Protein AF-A0A2N3NJI3-F1 (afdb_monomer_lite)

InterPro domains:
  IPR007219 Xylanolytic transcriptional activator, regulatory domain [PF04082] (130-225)
  IPR052073 Amide and Lactam Catabolism Regulators [PTHR47171] (21-222)

pLDDT: mean 72.24, std 27.57, range [24.55, 98.38]

Foldseek 3Di:
DDDDDDDDDDDDDDDDDDDDDDDDDDDDDDDDDDDDDDDDDDDDDDDDDDDDPPDDDDDDDPDDDDDDDDDDDDDDDDPPPPPPPPPPPPPDPPVCCDPVLVVVLVVLVVVLVVVCLLPDFDPVLLVQLLVLLVVPPCVVPVLDDSVVQVVCVVVVNDDSLLSLLSSLVSLCRDDQVVCVVSVCHGSVSSNCSSLVSSVSCVVSVVDPPPSSNVNSVVSSVCPPPPDDD

Structure (mmCIF, N/CA/C/O backbone):
data_AF-A0A2N3NJI3-F1
#
_entry.id   AF-A0A2N3NJI3-F1
#
loop_
_atom_site.group_PDB
_atom_site.id
_atom_site.type_symbol
_atom_site.label_atom_id
_atom_site.label_alt_id
_atom_site.label_comp_id
_atom_site.label_asym_id
_atom_site.label_entity_id
_atom_site.label_seq_id
_atom_site.pdbx_PDB_ins_code
_atom_site.Cartn_x
_atom_site.Cartn_y
_atom_site.Cartn_z
_atom_site.occupancy
_atom_site.B_iso_or_equiv
_atom_site.auth_seq_id
_atom_site.auth_comp_id
_atom_site.auth_asym_id
_atom_site.auth_atom_id
_atom_site.pdbx_PDB_model_num
ATOM 1 N N . MET A 1 1 ? -26.308 -16.163 -16.310 1.00 42.44 1 MET A N 1
ATOM 2 C CA . MET A 1 1 ? -25.737 -17.131 -15.348 1.00 42.44 1 MET A CA 1
ATOM 3 C C . MET A 1 1 ? -25.119 -18.285 -16.119 1.00 42.44 1 MET A C 1
ATOM 5 O O . MET A 1 1 ? -25.866 -19.016 -16.749 1.00 42.44 1 MET A O 1
ATOM 9 N N . ALA A 1 2 ? -23.795 -18.437 -16.086 1.00 34.59 2 ALA A N 1
ATOM 10 C CA . ALA A 1 2 ? -23.091 -19.655 -16.495 1.00 34.59 2 ALA A CA 1
ATOM 11 C C . ALA A 1 2 ? -21.683 -19.609 -15.882 1.00 34.59 2 ALA A C 1
ATOM 13 O O . ALA A 1 2 ? -20.896 -18.735 -16.230 1.00 34.59 2 ALA A O 1
ATOM 14 N N . ALA A 1 3 ? -21.390 -20.494 -14.928 1.00 35.00 3 ALA A N 1
ATOM 15 C CA . ALA A 1 3 ? -20.091 -20.559 -14.262 1.00 35.00 3 ALA A CA 1
ATOM 16 C C . ALA A 1 3 ? -19.373 -21.848 -14.675 1.00 35.00 3 ALA A C 1
ATOM 18 O O . ALA A 1 3 ? -19.753 -22.935 -14.234 1.00 35.00 3 ALA A O 1
ATOM 19 N N . SER A 1 4 ? -18.337 -21.733 -15.510 1.00 34.94 4 SER A N 1
ATOM 20 C CA . SER A 1 4 ? -17.478 -22.869 -15.857 1.00 34.94 4 SER A CA 1
ATOM 21 C C . SER A 1 4 ? -16.556 -23.209 -14.692 1.00 34.94 4 SER A C 1
ATOM 23 O O . SER A 1 4 ? -15.654 -22.447 -14.352 1.00 34.94 4 SER A O 1
ATOM 25 N N . LYS A 1 5 ? -16.774 -24.380 -14.091 1.00 39.19 5 LYS A N 1
ATOM 26 C CA . LYS A 1 5 ? -15.866 -24.982 -13.111 1.00 39.19 5 LYS A CA 1
ATOM 27 C C . LYS A 1 5 ? -14.847 -25.842 -13.856 1.00 39.19 5 LYS A C 1
ATOM 29 O O . LYS A 1 5 ? -15.233 -26.845 -14.449 1.00 39.19 5 LYS A O 1
ATOM 34 N N . ILE A 1 6 ? -13.567 -25.486 -13.795 1.00 38.34 6 ILE A N 1
ATOM 35 C CA . ILE A 1 6 ? -12.476 -26.356 -14.253 1.00 38.34 6 ILE A CA 1
ATOM 36 C C . ILE A 1 6 ? -11.885 -27.044 -13.023 1.00 38.34 6 ILE A C 1
ATOM 38 O O . ILE A 1 6 ? -11.353 -26.390 -12.130 1.00 38.34 6 ILE A O 1
ATOM 42 N N . LEU A 1 7 ? -12.025 -28.369 -12.969 1.00 35.78 7 LEU A N 1
ATOM 43 C CA . LEU A 1 7 ? -11.460 -29.219 -11.925 1.00 35.78 7 LEU A CA 1
ATOM 44 C C . LEU A 1 7 ? -10.153 -29.826 -12.455 1.00 35.78 7 LEU A C 1
ATOM 46 O O . LEU A 1 7 ? -10.175 -30.515 -13.473 1.00 35.78 7 LEU A O 1
ATOM 50 N N . VAL A 1 8 ? -9.028 -29.602 -11.773 1.00 37.72 8 VAL A N 1
ATOM 51 C CA . VAL A 1 8 ? -7.748 -30.253 -12.101 1.00 37.72 8 VAL A CA 1
ATOM 52 C C . VAL A 1 8 ? -7.469 -31.330 -11.057 1.00 37.72 8 VAL A C 1
ATOM 54 O O . VAL A 1 8 ? -7.235 -31.025 -9.890 1.00 37.72 8 VAL A O 1
ATOM 57 N N . ASN A 1 9 ? -7.502 -32.596 -11.477 1.00 30.75 9 ASN A N 1
ATOM 58 C CA . ASN A 1 9 ? -7.167 -33.733 -10.620 1.00 30.75 9 ASN A CA 1
ATOM 59 C C . ASN A 1 9 ? -5.649 -33.947 -10.575 1.00 30.75 9 ASN A C 1
ATOM 61 O O . ASN A 1 9 ? -5.039 -34.289 -11.587 1.00 30.75 9 ASN A O 1
ATOM 65 N N . PHE A 1 10 ? -5.058 -33.852 -9.383 1.00 31.80 10 PHE A N 1
ATOM 66 C CA . PHE A 1 10 ? -3.729 -34.402 -9.119 1.00 31.80 10 PHE A CA 1
ATOM 67 C C . PHE A 1 10 ? -3.824 -35.918 -8.916 1.00 31.80 10 PHE A C 1
ATOM 69 O O . PHE A 1 10 ? -4.565 -36.387 -8.052 1.00 31.80 10 PHE A O 1
ATOM 76 N N . ARG A 1 11 ? -3.046 -36.689 -9.683 1.00 34.41 11 ARG A N 1
ATOM 77 C CA . ARG A 1 11 ? -2.910 -38.141 -9.507 1.00 34.41 11 ARG A CA 1
ATOM 78 C C . ARG A 1 11 ? -1.489 -38.467 -9.064 1.00 34.41 11 ARG A C 1
ATOM 80 O O . ARG A 1 11 ? -0.578 -38.508 -9.883 1.00 34.41 11 ARG A O 1
ATOM 87 N N . LEU A 1 12 ? -1.313 -38.698 -7.767 1.00 33.88 12 LEU A N 1
ATOM 88 C CA . LEU A 1 12 ? -0.110 -39.336 -7.239 1.00 33.88 12 LEU A CA 1
ATOM 89 C C . LEU A 1 12 ? -0.187 -40.837 -7.531 1.00 33.88 12 LEU A C 1
ATOM 91 O O . LEU A 1 12 ? -1.242 -41.440 -7.350 1.00 33.88 12 LEU A O 1
ATOM 95 N N . ASN A 1 13 ? 0.924 -41.434 -7.951 1.00 30.47 13 ASN A N 1
ATOM 96 C CA . ASN A 1 13 ? 1.091 -42.882 -7.954 1.00 30.47 13 ASN A CA 1
ATOM 97 C C . ASN A 1 13 ? 2.563 -43.200 -7.673 1.00 30.47 13 ASN A C 1
ATOM 99 O O . ASN A 1 13 ? 3.451 -42.628 -8.303 1.00 30.47 13 ASN A O 1
ATOM 103 N N . GLY A 1 14 ? 2.814 -44.096 -6.725 1.00 29.44 14 GLY A N 1
ATOM 104 C CA . GLY A 1 14 ? 4.152 -44.540 -6.354 1.00 29.44 14 GLY A CA 1
ATOM 105 C C . GLY A 1 14 ? 4.126 -45.968 -5.816 1.00 29.44 14 GLY A C 1
ATOM 106 O O . GLY A 1 14 ? 3.057 -46.484 -5.497 1.00 29.44 14 GLY A O 1
ATOM 107 N N . SER A 1 15 ? 5.325 -46.543 -5.683 1.00 31.20 15 SER A N 1
ATOM 108 C CA . SER A 1 15 ? 5.632 -47.873 -5.126 1.00 31.20 15 SER A CA 1
ATOM 109 C C . SER A 1 15 ? 5.361 -49.086 -6.031 1.00 31.20 15 SER A C 1
ATOM 111 O O . SER A 1 15 ? 4.269 -49.265 -6.557 1.00 31.20 15 SER A O 1
ATOM 113 N N . GLY A 1 16 ? 6.365 -49.968 -6.138 1.00 30.05 16 GLY A N 1
ATOM 114 C CA . GLY A 1 16 ? 6.248 -51.287 -6.777 1.00 30.05 16 GLY A CA 1
ATOM 115 C C . GLY A 1 16 ? 7.570 -51.800 -7.356 1.00 30.05 16 GLY A C 1
ATOM 116 O O . GLY A 1 16 ? 7.824 -51.627 -8.541 1.00 30.05 16 GLY A O 1
ATOM 117 N N . ASN A 1 17 ? 8.408 -52.427 -6.528 1.00 28.95 17 ASN A N 1
ATOM 118 C CA . ASN A 1 17 ? 9.705 -52.991 -6.916 1.00 28.95 17 ASN A CA 1
ATOM 119 C C . ASN A 1 17 ? 9.689 -54.510 -6.655 1.00 28.95 17 ASN A C 1
ATOM 121 O O . ASN A 1 17 ? 9.476 -54.870 -5.501 1.00 28.95 17 ASN A O 1
ATOM 125 N N . SER A 1 18 ? 9.931 -55.370 -7.658 1.00 29.61 18 SER A N 1
ATOM 126 C CA . SER A 1 18 ? 10.524 -56.719 -7.470 1.00 29.61 18 SER A CA 1
ATOM 127 C C . SER A 1 18 ? 10.743 -57.497 -8.784 1.00 29.61 18 SER A C 1
ATOM 129 O O . SER A 1 18 ? 9.796 -57.828 -9.488 1.00 29.61 18 SER A O 1
ATOM 131 N N . GLU A 1 19 ? 12.018 -57.797 -9.047 1.00 27.77 19 GLU A N 1
ATOM 132 C CA . GLU A 1 19 ? 12.596 -59.056 -9.564 1.00 27.77 19 GLU A CA 1
ATOM 133 C C . GLU A 1 19 ? 11.877 -59.895 -10.649 1.00 27.77 19 GLU A C 1
ATOM 135 O O . GLU A 1 19 ? 10.858 -60.538 -10.408 1.00 27.77 19 GLU A O 1
ATOM 140 N N . SER A 1 20 ? 12.554 -60.112 -11.786 1.00 29.53 20 SER A N 1
ATOM 141 C CA . SER A 1 20 ? 13.218 -61.409 -12.073 1.00 29.53 20 SER A CA 1
ATOM 142 C C . SER A 1 20 ? 13.913 -61.441 -13.450 1.00 29.53 20 SER A C 1
ATOM 144 O O . SER A 1 20 ? 13.420 -60.901 -14.434 1.00 29.53 20 SER A O 1
ATOM 146 N N . ASN A 1 21 ? 15.077 -62.094 -13.518 1.00 31.84 21 ASN A N 1
ATOM 147 C CA . ASN A 1 21 ? 15.800 -62.455 -14.746 1.00 31.84 21 ASN A CA 1
ATOM 148 C C . ASN A 1 21 ? 16.643 -63.710 -14.457 1.00 31.84 21 ASN A C 1
ATOM 150 O O . ASN A 1 21 ? 17.202 -63.803 -13.359 1.00 31.84 21 ASN A O 1
ATOM 154 N N . PRO A 1 22 ? 16.785 -64.655 -15.403 1.00 38.34 22 PRO A N 1
ATOM 155 C CA . PRO A 1 22 ? 18.081 -65.328 -15.514 1.00 38.34 22 PRO A CA 1
ATOM 156 C C . PRO A 1 22 ? 18.544 -65.698 -16.943 1.00 38.34 22 PRO A C 1
ATOM 158 O O . PRO A 1 22 ? 17.854 -66.430 -17.645 1.00 38.34 22 PRO A O 1
ATOM 161 N N . ARG A 1 23 ? 19.835 -65.399 -17.206 1.00 28.64 23 ARG A N 1
ATOM 162 C CA . ARG A 1 23 ? 20.785 -66.093 -18.125 1.00 28.64 23 ARG A CA 1
ATOM 163 C C . ARG A 1 23 ? 20.503 -65.955 -19.642 1.00 28.64 23 ARG A C 1
ATOM 165 O O . ARG A 1 23 ? 19.364 -66.013 -20.067 1.00 28.64 23 ARG A O 1
ATOM 172 N N . GLN A 1 24 ? 21.482 -65.808 -20.545 1.00 30.69 24 GLN A N 1
ATOM 173 C CA . GLN A 1 24 ? 22.968 -65.749 -20.508 1.00 30.69 24 GLN A CA 1
ATOM 174 C C . GLN A 1 24 ? 23.434 -64.978 -21.801 1.00 30.69 24 GLN A C 1
ATOM 176 O O . GLN A 1 24 ? 22.562 -64.474 -22.500 1.00 30.69 24 GLN A O 1
ATOM 181 N N . GLN A 1 25 ? 24.697 -64.764 -22.220 1.00 28.62 25 GLN A N 1
ATOM 182 C CA . GLN A 1 25 ? 26.023 -65.316 -21.882 1.00 28.62 25 GLN A CA 1
ATOM 183 C C . GLN A 1 25 ? 27.179 -64.347 -22.295 1.00 28.62 25 GLN A C 1
ATOM 185 O O . GLN A 1 25 ? 26.948 -63.434 -23.074 1.00 28.62 25 GLN A O 1
ATOM 190 N N . GLN A 1 26 ? 28.374 -64.584 -21.726 1.00 31.67 26 GLN A N 1
ATOM 191 C CA . GLN A 1 26 ? 29.792 -64.498 -22.205 1.00 31.67 26 GLN A CA 1
ATOM 192 C C . GLN A 1 26 ? 30.162 -63.751 -23.519 1.00 31.67 26 GLN A C 1
ATOM 194 O O . GLN A 1 26 ? 29.378 -63.737 -24.455 1.00 31.67 26 GLN A O 1
ATOM 199 N N . GLU A 1 27 ? 31.359 -63.158 -23.698 1.00 27.83 27 GLU A N 1
ATOM 200 C CA . GLU A 1 27 ? 32.714 -63.319 -23.083 1.00 27.83 27 GLU A CA 1
ATOM 201 C C . GLU A 1 27 ? 33.293 -61.943 -22.607 1.00 27.83 27 GLU A C 1
ATOM 203 O O . GLU A 1 27 ? 32.735 -60.908 -22.950 1.00 27.83 27 GLU A O 1
ATOM 208 N N . GLY A 1 28 ? 34.258 -61.799 -21.676 1.00 24.55 28 GLY A N 1
ATOM 209 C CA . GLY A 1 28 ? 35.711 -62.090 -21.784 1.00 24.55 28 GLY A CA 1
ATOM 210 C C . GLY A 1 28 ? 36.455 -60.984 -22.578 1.00 24.55 28 GLY A C 1
ATOM 211 O O . GLY A 1 28 ? 36.042 -60.687 -23.685 1.00 24.55 28 GLY A O 1
ATOM 212 N N . THR A 1 29 ? 37.544 -60.316 -22.150 1.00 27.06 29 THR A N 1
ATOM 213 C CA . THR A 1 29 ? 38.511 -60.541 -21.047 1.00 27.06 29 THR A CA 1
ATOM 214 C C . THR A 1 29 ? 39.281 -59.225 -20.728 1.00 27.06 29 THR A C 1
ATOM 216 O O . THR A 1 29 ? 39.350 -58.336 -21.570 1.00 27.06 29 THR A O 1
ATOM 219 N N . SER A 1 30 ? 39.880 -59.097 -19.536 1.00 29.09 30 SER A N 1
ATOM 220 C CA . SER A 1 30 ? 40.850 -58.041 -19.112 1.00 29.09 30 SER A CA 1
ATOM 221 C C . SER A 1 30 ? 42.264 -58.686 -18.952 1.00 29.09 30 SER A C 1
ATOM 223 O O . SER A 1 30 ? 42.302 -59.904 -19.140 1.00 29.09 30 SER A O 1
ATOM 225 N N . PRO A 1 31 ? 43.403 -58.031 -18.575 1.00 38.81 31 PRO A N 1
ATOM 226 C CA . PRO A 1 31 ? 43.572 -56.693 -17.975 1.00 38.81 31 PRO A CA 1
ATOM 227 C C . PRO A 1 31 ? 44.804 -55.836 -18.409 1.00 38.81 31 PRO A C 1
ATOM 229 O O . PRO A 1 31 ? 45.672 -56.270 -19.152 1.00 38.81 31 PRO A O 1
ATOM 232 N N . ALA A 1 32 ? 44.830 -54.607 -17.869 1.00 27.86 32 ALA A N 1
ATOM 233 C CA . ALA A 1 32 ? 45.954 -53.743 -17.442 1.00 27.86 32 ALA A CA 1
ATOM 234 C C . ALA A 1 32 ? 47.395 -53.909 -17.988 1.00 27.86 32 ALA A C 1
ATOM 236 O O . ALA A 1 32 ? 48.000 -54.959 -17.818 1.00 27.86 32 ALA A O 1
ATOM 237 N N . GLU A 1 33 ? 48.027 -52.772 -18.337 1.00 26.62 33 GLU A N 1
ATOM 238 C CA . GLU A 1 33 ? 49.362 -52.423 -17.808 1.00 26.62 33 GLU A CA 1
ATOM 239 C C . GLU A 1 33 ? 49.686 -50.914 -17.889 1.00 26.62 33 GLU A C 1
ATOM 241 O O . GLU A 1 33 ? 49.169 -50.184 -18.736 1.00 26.62 33 GLU A O 1
ATOM 246 N N . SER A 1 34 ? 50.534 -50.444 -16.970 1.00 30.06 34 SER A N 1
ATOM 247 C CA . SER A 1 34 ? 51.017 -49.058 -16.863 1.00 30.06 34 SER A CA 1
ATOM 248 C C . SER A 1 34 ? 52.381 -48.904 -17.536 1.00 30.06 34 SER A C 1
ATOM 250 O O . SER A 1 34 ? 53.215 -49.778 -17.315 1.00 30.06 34 SER A O 1
ATOM 252 N N . GLN A 1 35 ? 52.673 -47.768 -18.194 1.00 30.05 35 GLN A N 1
ATOM 253 C CA . GLN A 1 35 ? 53.993 -47.096 -18.136 1.00 30.05 35 GLN A CA 1
ATOM 254 C C . GLN A 1 35 ? 54.078 -45.798 -18.961 1.00 30.05 35 GLN A C 1
ATOM 256 O O . GLN A 1 35 ? 53.668 -45.740 -20.117 1.00 30.05 35 GLN A O 1
ATOM 261 N N . SER A 1 36 ? 54.703 -44.776 -18.371 1.00 29.02 36 SER A N 1
ATOM 262 C CA . SER A 1 36 ? 55.310 -43.636 -19.077 1.00 29.02 36 SER A CA 1
ATOM 263 C C . SER A 1 36 ? 56.640 -44.068 -19.716 1.00 29.02 36 SER A C 1
ATOM 265 O O . SER A 1 36 ? 57.293 -44.966 -19.179 1.00 29.02 36 SER A O 1
ATOM 267 N N . PRO A 1 37 ? 57.132 -43.375 -20.761 1.00 38.12 37 PRO A N 1
ATOM 268 C CA . PRO A 1 37 ? 58.324 -42.566 -20.483 1.00 38.12 37 PRO A CA 1
ATOM 269 C C . PRO A 1 37 ? 58.433 -41.212 -21.215 1.00 38.12 37 PRO A C 1
ATOM 271 O O . PRO A 1 37 ? 57.939 -40.986 -22.313 1.00 38.12 37 PRO A O 1
ATOM 274 N N . THR A 1 38 ? 59.181 -40.340 -20.545 1.00 29.14 38 THR A N 1
ATOM 275 C CA . THR A 1 38 ? 59.790 -39.053 -20.913 1.00 29.14 38 THR A CA 1
ATOM 276 C C . THR A 1 38 ? 60.302 -38.880 -22.355 1.00 29.14 38 THR A C 1
ATOM 278 O O . THR A 1 38 ? 61.147 -39.659 -22.786 1.00 29.14 38 THR A O 1
ATOM 281 N N . ALA A 1 39 ? 59.977 -37.741 -22.993 1.00 27.59 39 ALA A N 1
ATOM 282 C CA . ALA A 1 39 ? 60.933 -36.888 -23.734 1.00 27.59 39 ALA A CA 1
ATOM 283 C C . ALA A 1 39 ? 60.331 -35.508 -24.101 1.00 27.59 39 ALA A C 1
ATOM 285 O O . ALA A 1 39 ? 59.202 -35.424 -24.576 1.00 27.59 39 ALA A O 1
ATOM 286 N N . LEU A 1 40 ? 61.105 -34.430 -23.922 1.00 31.61 40 LEU A N 1
ATOM 287 C CA . LEU A 1 40 ? 60.852 -33.111 -24.533 1.00 31.61 40 LEU A CA 1
ATOM 288 C C . LEU A 1 40 ? 61.317 -33.122 -26.002 1.00 31.61 40 LEU A C 1
ATOM 290 O O . LEU A 1 40 ? 62.262 -33.840 -26.333 1.00 31.61 40 LEU A O 1
ATOM 294 N N . PRO A 1 41 ? 60.754 -32.251 -26.856 1.00 34.56 41 PRO A N 1
ATOM 295 C CA . PRO A 1 41 ? 61.591 -31.134 -27.309 1.00 34.56 41 PRO A CA 1
ATOM 296 C C . PRO A 1 41 ? 60.926 -29.763 -27.143 1.00 34.56 41 PRO A C 1
ATOM 298 O O . PRO A 1 41 ? 59.748 -29.570 -27.430 1.00 34.56 41 PRO A O 1
ATOM 301 N N . GLN A 1 42 ? 61.732 -28.775 -26.759 1.00 37.25 42 GLN A N 1
ATOM 302 C CA . GLN A 1 42 ? 61.402 -27.367 -26.962 1.00 37.25 42 GLN A CA 1
ATOM 303 C C . GLN A 1 42 ? 61.544 -27.028 -28.451 1.00 37.25 42 GLN A C 1
ATOM 305 O O . GLN A 1 42 ? 62.606 -27.274 -29.021 1.00 37.25 42 GLN A O 1
ATOM 310 N N . GLN A 1 43 ? 60.567 -26.340 -29.043 1.00 31.28 43 GLN A N 1
ATOM 311 C CA . GLN A 1 43 ? 60.876 -25.355 -30.079 1.00 31.28 43 GLN A CA 1
ATOM 312 C C . GLN A 1 43 ? 59.845 -24.225 -30.107 1.00 31.28 43 GLN A C 1
ATOM 314 O O . GLN A 1 43 ? 58.646 -24.425 -29.947 1.00 31.28 43 GLN A O 1
ATOM 319 N N . SER A 1 44 ? 60.363 -23.010 -30.230 1.00 34.91 44 SER A N 1
ATOM 320 C CA . SER A 1 44 ? 59.650 -21.745 -30.099 1.00 34.91 44 SER A CA 1
ATOM 321 C C . SER A 1 44 ? 59.127 -21.223 -31.436 1.00 34.91 44 SER A C 1
ATOM 323 O O . SER A 1 44 ? 59.923 -21.104 -32.366 1.00 34.91 44 SER A O 1
ATOM 325 N N . SER A 1 45 ? 57.889 -20.720 -31.475 1.00 31.33 45 SER A N 1
ATOM 326 C CA . SER A 1 45 ? 57.509 -19.624 -32.386 1.00 31.33 45 SER A CA 1
ATOM 327 C C . SER A 1 45 ? 56.171 -18.965 -32.013 1.00 31.33 45 SER A C 1
ATOM 329 O O . SER A 1 45 ? 55.211 -19.656 -31.707 1.00 31.33 45 SER A O 1
ATOM 331 N N . SER A 1 46 ? 56.152 -17.625 -32.080 1.00 30.52 46 SER A N 1
ATOM 332 C CA . SER A 1 46 ? 55.018 -16.717 -32.388 1.00 30.52 46 SER A CA 1
ATOM 333 C C . SER A 1 46 ? 53.610 -16.925 -31.779 1.00 30.52 46 SER A C 1
ATOM 335 O O . SER A 1 46 ? 52.902 -17.869 -32.098 1.00 30.52 46 SER A O 1
ATOM 337 N N . ARG A 1 47 ? 53.164 -15.887 -31.047 1.00 35.56 47 ARG A N 1
ATOM 338 C CA . ARG A 1 47 ? 51.760 -15.499 -30.744 1.00 35.56 47 ARG A CA 1
ATOM 339 C C . ARG A 1 47 ? 50.910 -15.261 -32.024 1.00 35.56 47 ARG A C 1
ATOM 341 O O . ARG A 1 47 ? 51.541 -15.090 -33.070 1.00 35.56 47 ARG A O 1
ATOM 348 N N . PRO A 1 48 ? 49.581 -14.983 -31.946 1.00 41.72 48 PRO A N 1
ATOM 349 C CA . PRO A 1 48 ? 48.637 -15.080 -30.809 1.00 41.72 48 PRO A CA 1
ATOM 350 C C . PRO A 1 48 ? 47.367 -15.914 -31.110 1.00 41.72 48 PRO A C 1
ATOM 352 O O . PRO A 1 48 ? 46.814 -15.790 -32.196 1.00 41.72 48 PRO A O 1
ATOM 355 N N . ASP A 1 49 ? 46.820 -16.616 -30.112 1.00 34.38 49 ASP A N 1
ATOM 356 C CA . ASP A 1 49 ? 45.459 -17.179 -30.185 1.00 34.38 49 ASP A CA 1
ATOM 357 C C . ASP A 1 49 ? 44.532 -16.528 -29.148 1.00 34.38 49 ASP A C 1
ATOM 359 O O . ASP A 1 49 ? 44.908 -16.334 -27.986 1.00 34.38 49 ASP A O 1
ATOM 363 N N . ASP A 1 50 ? 43.318 -16.196 -29.589 1.00 46.78 50 ASP A N 1
ATOM 364 C CA . ASP A 1 50 ? 42.183 -15.835 -28.741 1.00 46.78 50 ASP A CA 1
ATOM 365 C C . ASP A 1 50 ? 41.590 -17.103 -28.107 1.00 46.78 50 ASP A C 1
ATOM 367 O O . ASP A 1 50 ? 41.116 -17.970 -28.836 1.00 46.78 50 ASP A O 1
ATOM 371 N N . GLU A 1 51 ? 41.469 -17.173 -26.776 1.00 38.31 51 GLU A N 1
ATOM 372 C CA . GLU A 1 51 ? 40.283 -17.820 -26.199 1.00 38.31 51 GLU A CA 1
ATOM 373 C C . GLU A 1 51 ? 39.915 -17.328 -24.793 1.00 38.31 51 GLU A C 1
ATOM 375 O O . GLU A 1 51 ? 40.736 -16.921 -23.968 1.00 38.31 51 GLU A O 1
ATOM 380 N N . ALA A 1 52 ? 38.610 -17.355 -24.550 1.00 53.88 52 ALA A N 1
ATOM 381 C CA . ALA A 1 52 ? 37.907 -16.794 -23.416 1.00 53.88 52 ALA A CA 1
ATOM 382 C C . ALA A 1 52 ? 38.391 -17.290 -22.037 1.00 53.88 52 ALA A C 1
ATOM 384 O O . ALA A 1 52 ? 38.072 -18.395 -21.605 1.00 53.88 52 ALA A O 1
ATOM 385 N N . SER A 1 53 ? 39.003 -16.394 -21.258 1.00 47.19 53 SER A N 1
ATOM 386 C CA . SER A 1 53 ? 39.005 -16.488 -19.791 1.00 47.19 53 SER A CA 1
ATOM 387 C C . SER A 1 53 ? 37.970 -15.522 -19.207 1.00 47.19 53 SER A C 1
ATOM 389 O O . SER A 1 53 ? 38.265 -14.393 -18.817 1.00 47.19 53 SER A O 1
ATOM 391 N N . VAL A 1 54 ? 36.712 -15.973 -19.155 1.00 56.81 54 VAL A N 1
ATOM 392 C CA . VAL A 1 54 ? 35.637 -15.251 -18.459 1.00 56.81 54 VAL A CA 1
ATOM 393 C C . VAL A 1 54 ? 35.844 -15.410 -16.951 1.00 56.81 54 VAL A C 1
ATOM 395 O O . VAL A 1 54 ? 35.473 -16.425 -16.366 1.00 56.81 54 VAL A O 1
ATOM 398 N N . PHE A 1 55 ? 36.445 -14.406 -16.313 1.00 40.44 55 PHE A N 1
ATOM 399 C CA . PHE A 1 55 ? 36.628 -14.383 -14.861 1.00 40.44 55 PHE A CA 1
ATOM 400 C C . PHE A 1 55 ? 35.296 -14.064 -14.156 1.00 40.44 55 PHE A C 1
ATOM 402 O O . PHE A 1 55 ? 34.887 -12.907 -14.043 1.00 40.44 55 PHE A O 1
ATOM 409 N N . LEU A 1 56 ? 34.594 -15.116 -13.727 1.00 54.03 56 LEU A N 1
ATOM 410 C CA . LEU A 1 56 ? 33.316 -15.067 -13.010 1.00 54.03 56 LEU A CA 1
ATOM 411 C C . LEU A 1 56 ? 33.532 -15.310 -11.509 1.00 54.03 56 LEU A C 1
ATOM 413 O O . LEU A 1 56 ? 33.757 -16.439 -11.084 1.00 54.03 56 LEU A O 1
ATOM 417 N N . GLY A 1 57 ? 33.402 -14.242 -10.716 1.00 53.22 57 GLY A N 1
ATOM 418 C CA . GLY A 1 57 ? 33.773 -14.217 -9.294 1.00 53.22 57 GLY A CA 1
ATOM 419 C C . GLY A 1 57 ? 35.256 -13.863 -9.134 1.00 53.22 57 GLY A C 1
ATOM 420 O O . GLY A 1 57 ? 36.074 -14.313 -9.916 1.00 53.22 57 GLY A O 1
ATOM 421 N N . GLU A 1 58 ? 35.668 -13.020 -8.188 1.00 43.78 58 GLU A N 1
ATOM 422 C CA . GLU A 1 58 ? 35.078 -12.823 -6.860 1.00 43.78 58 GLU A CA 1
ATOM 423 C C . GLU A 1 58 ? 34.780 -11.343 -6.550 1.00 43.78 58 GLU A C 1
ATOM 425 O O . GLU A 1 58 ? 35.677 -10.504 -6.455 1.00 43.78 58 GLU A O 1
ATOM 430 N N . SER A 1 59 ? 33.509 -11.015 -6.302 1.00 57.47 59 SER A N 1
ATOM 431 C CA . SER A 1 59 ? 33.138 -9.721 -5.720 1.00 57.47 59 SER A CA 1
ATOM 432 C C . SER A 1 59 ? 33.259 -9.775 -4.198 1.00 57.47 59 SER A C 1
ATOM 434 O O . SER A 1 59 ? 32.359 -10.297 -3.544 1.00 57.47 59 SER A O 1
ATOM 436 N N . THR A 1 60 ? 34.332 -9.204 -3.635 1.00 54.44 60 THR A N 1
ATOM 437 C CA . THR A 1 60 ? 34.319 -8.191 -2.544 1.00 54.44 60 THR A CA 1
ATOM 438 C C . THR A 1 60 ? 35.705 -8.080 -1.893 1.00 54.44 60 THR A C 1
ATOM 440 O O . THR A 1 60 ? 36.043 -8.836 -0.988 1.00 54.44 60 THR A O 1
ATOM 443 N N . ALA A 1 61 ? 36.484 -7.066 -2.281 1.00 53.12 61 ALA A N 1
ATOM 444 C CA . ALA A 1 61 ? 37.680 -6.643 -1.543 1.00 53.12 61 ALA A CA 1
ATOM 445 C C . ALA A 1 61 ? 37.941 -5.130 -1.691 1.00 53.12 61 ALA A C 1
ATOM 447 O O . ALA A 1 61 ? 39.058 -4.701 -1.979 1.00 53.12 61 ALA A O 1
ATOM 448 N N . ILE A 1 62 ? 36.909 -4.296 -1.497 1.00 54.66 62 ILE A N 1
ATOM 449 C CA . ILE A 1 62 ? 37.088 -2.835 -1.451 1.00 54.66 62 ILE A CA 1
ATOM 450 C C . ILE A 1 62 ? 37.806 -2.473 -0.146 1.00 54.66 62 ILE A C 1
ATOM 452 O O . ILE A 1 62 ? 37.190 -2.309 0.906 1.00 54.66 62 ILE A O 1
ATOM 456 N N . ARG A 1 63 ? 39.132 -2.338 -0.216 1.00 49.34 63 ARG A N 1
ATOM 457 C CA . ARG A 1 63 ? 39.942 -1.767 0.861 1.00 49.34 63 ARG A CA 1
ATOM 458 C C . ARG A 1 63 ? 40.009 -0.252 0.649 1.00 49.34 63 ARG A C 1
ATOM 460 O O . ARG A 1 63 ? 40.796 0.225 -0.162 1.00 49.34 63 ARG A O 1
ATOM 467 N N . TYR A 1 64 ? 39.156 0.490 1.356 1.00 48.66 64 TYR A N 1
ATOM 468 C CA . TYR A 1 64 ? 39.153 1.955 1.330 1.00 48.66 64 TYR A CA 1
ATOM 469 C C . TYR A 1 64 ? 40.472 2.484 1.910 1.00 48.66 64 TYR A C 1
ATOM 471 O O . TYR A 1 64 ? 40.706 2.397 3.116 1.00 48.66 64 TYR A O 1
ATOM 479 N N . LEU A 1 65 ? 41.344 3.012 1.053 1.00 48.75 65 LEU A N 1
ATOM 480 C CA . LEU A 1 65 ? 42.504 3.782 1.484 1.00 48.75 65 LEU A CA 1
ATOM 481 C C . LEU A 1 65 ? 42.081 5.245 1.572 1.00 48.75 65 LEU A C 1
ATOM 483 O O . LEU A 1 65 ? 41.831 5.884 0.553 1.00 48.75 65 LEU A O 1
ATOM 487 N N . SER A 1 66 ? 41.986 5.755 2.801 1.00 45.91 66 SER A N 1
ATOM 488 C CA . SER A 1 66 ? 41.826 7.189 3.035 1.00 45.91 66 SER A CA 1
ATOM 489 C C . SER A 1 66 ? 42.990 7.936 2.390 1.00 45.91 66 SER A C 1
ATOM 491 O O . SER A 1 66 ? 44.136 7.498 2.493 1.00 45.91 66 SER A O 1
ATOM 493 N N . GLU A 1 67 ? 42.687 9.061 1.751 1.00 45.03 67 GLU A N 1
ATOM 494 C CA . GLU A 1 67 ? 43.643 9.889 1.022 1.00 45.03 67 GLU A CA 1
ATOM 495 C C . GLU A 1 67 ? 44.731 10.428 1.967 1.00 45.03 67 GLU A C 1
ATOM 497 O O . GLU A 1 67 ? 44.550 11.414 2.681 1.00 45.03 67 GLU A O 1
ATOM 502 N N . ALA A 1 68 ? 45.863 9.725 2.015 1.00 42.56 68 ALA A N 1
ATOM 503 C CA . ALA A 1 68 ? 47.044 10.133 2.754 1.00 42.56 68 ALA A CA 1
ATOM 504 C C . ALA A 1 68 ? 47.960 10.927 1.816 1.00 42.56 68 ALA A C 1
ATOM 506 O O . ALA A 1 68 ? 48.475 10.389 0.834 1.00 42.56 68 ALA A O 1
ATOM 507 N N . SER A 1 69 ? 48.152 12.208 2.139 1.00 46.50 69 SER A N 1
ATOM 508 C CA . SER A 1 69 ? 49.080 13.109 1.448 1.00 46.50 69 SER A CA 1
ATOM 509 C C . SER A 1 69 ? 50.465 12.459 1.273 1.00 46.50 69 SER A C 1
ATOM 511 O O . SER A 1 69 ? 50.970 11.868 2.232 1.00 46.50 69 SER A O 1
ATOM 513 N N . PRO A 1 7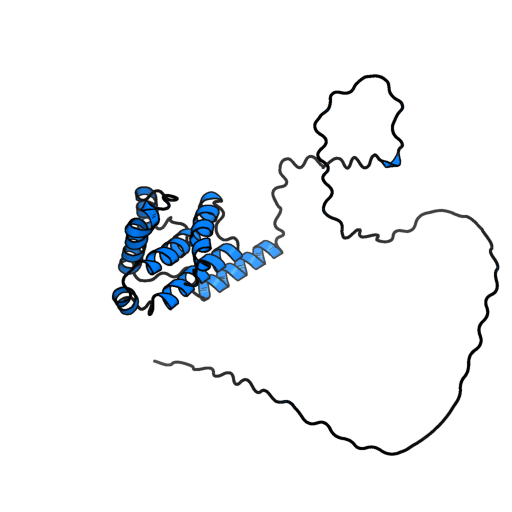0 ? 51.095 12.538 0.085 1.00 49.34 70 PRO A N 1
ATOM 514 C CA . PRO A 1 70 ? 52.328 11.811 -0.188 1.00 49.34 70 PRO A CA 1
ATOM 515 C C . PRO A 1 70 ? 53.532 12.440 0.537 1.00 49.34 70 PRO A C 1
ATOM 517 O O . PRO A 1 70 ? 53.881 13.588 0.250 1.00 49.34 70 PRO A O 1
ATOM 520 N N . PRO A 1 71 ? 54.250 11.705 1.409 1.00 44.25 71 PRO A N 1
ATOM 521 C CA . PRO A 1 71 ? 55.600 12.093 1.788 1.00 44.25 71 PRO A CA 1
ATOM 522 C C . PRO A 1 71 ? 56.543 11.869 0.597 1.00 44.25 71 PRO A C 1
ATOM 524 O O . PRO A 1 71 ? 56.467 10.859 -0.107 1.00 44.25 71 PRO A O 1
ATOM 527 N N . ALA A 1 72 ? 57.439 12.825 0.358 1.00 53.50 72 ALA A N 1
ATOM 528 C CA . ALA A 1 72 ? 58.403 12.747 -0.733 1.00 53.50 72 ALA A CA 1
ATOM 529 C C . ALA A 1 72 ? 59.467 11.652 -0.503 1.00 53.50 72 ALA A C 1
ATOM 531 O O . ALA A 1 72 ? 59.862 11.386 0.628 1.00 53.50 72 ALA A O 1
ATOM 532 N N . ALA A 1 73 ? 59.983 11.107 -1.612 1.00 56.22 73 ALA A N 1
ATOM 533 C CA . ALA A 1 73 ? 61.149 10.218 -1.708 1.00 56.22 73 ALA A CA 1
ATOM 534 C C . ALA A 1 73 ? 61.052 8.836 -1.011 1.00 56.22 73 ALA A C 1
ATOM 536 O O . ALA A 1 73 ? 61.553 8.618 0.088 1.00 56.22 73 ALA A O 1
ATOM 537 N N . GLY A 1 74 ? 60.528 7.851 -1.750 1.00 49.94 74 GLY A N 1
ATOM 538 C CA . GLY A 1 74 ? 60.686 6.416 -1.483 1.00 49.94 74 GLY A CA 1
ATOM 539 C C . GLY A 1 74 ? 60.723 5.619 -2.800 1.00 49.94 74 GLY A C 1
ATOM 540 O O . GLY A 1 74 ? 60.209 6.111 -3.809 1.00 49.94 74 GLY A O 1
ATOM 541 N N . PRO A 1 75 ? 61.350 4.426 -2.846 1.00 55.78 75 PRO A N 1
ATOM 542 C CA . PRO A 1 75 ? 61.500 3.658 -4.082 1.00 55.78 75 PRO A CA 1
ATOM 543 C C . PRO A 1 75 ? 60.146 3.176 -4.621 1.00 55.78 75 PRO A C 1
ATOM 545 O O . PRO A 1 75 ? 59.248 2.806 -3.866 1.00 55.78 75 PRO A O 1
ATOM 548 N N . SER A 1 76 ? 60.004 3.171 -5.948 1.00 58.06 76 SER A N 1
ATOM 549 C CA . SER A 1 76 ? 58.750 2.834 -6.627 1.00 58.06 76 SER A CA 1
ATOM 550 C C . SER A 1 76 ? 58.257 1.418 -6.285 1.00 58.06 76 SER A C 1
ATOM 552 O O . SER A 1 76 ? 59.051 0.479 -6.394 1.00 58.06 76 SER A O 1
ATOM 554 N N . PRO A 1 77 ? 56.962 1.221 -5.965 1.00 51.88 77 PRO A N 1
ATOM 555 C CA . PRO A 1 77 ? 56.423 -0.108 -5.692 1.00 51.88 77 PRO A CA 1
ATOM 556 C C . PRO A 1 77 ? 56.452 -1.000 -6.949 1.00 51.88 77 PRO A C 1
ATOM 558 O O . PRO A 1 77 ? 56.361 -0.480 -8.070 1.00 51.88 77 PRO A O 1
ATOM 561 N N . PRO A 1 78 ? 56.555 -2.335 -6.780 1.00 55.16 78 PRO A N 1
ATOM 562 C CA . PRO A 1 78 ? 56.681 -3.280 -7.887 1.00 55.16 78 PRO A CA 1
ATOM 563 C C . PRO A 1 78 ? 55.464 -3.253 -8.834 1.00 55.16 78 PRO A C 1
ATOM 565 O O . PRO A 1 78 ? 54.344 -2.943 -8.413 1.00 55.16 78 PRO A O 1
ATOM 568 N N . PRO A 1 79 ? 55.653 -3.599 -10.122 1.00 53.81 79 PRO A N 1
ATOM 569 C CA . PRO A 1 79 ? 54.643 -3.394 -11.166 1.00 53.81 79 PRO A CA 1
ATOM 570 C C . PRO A 1 79 ? 53.367 -4.241 -11.007 1.00 53.81 79 PRO A C 1
ATOM 572 O O . PRO A 1 79 ? 52.350 -3.907 -11.607 1.00 53.81 79 PRO A O 1
ATOM 575 N N . SER A 1 80 ? 53.383 -5.291 -10.180 1.00 52.75 80 SER A N 1
ATOM 576 C CA . SER A 1 80 ? 52.260 -6.222 -9.974 1.00 52.75 80 SER A CA 1
ATOM 577 C C . SER A 1 80 ? 51.057 -5.648 -9.215 1.00 52.75 80 SER A C 1
ATOM 579 O O . SER A 1 80 ? 49.996 -6.264 -9.221 1.00 52.75 80 SER A O 1
ATOM 581 N N . LEU A 1 81 ? 51.188 -4.483 -8.568 1.00 51.88 81 LEU A N 1
ATOM 582 C CA . LEU A 1 81 ? 50.111 -3.863 -7.779 1.00 51.88 81 LEU A CA 1
ATOM 583 C C . LEU A 1 81 ? 49.393 -2.709 -8.494 1.00 51.88 81 LEU A C 1
ATOM 585 O O . LEU A 1 81 ? 48.524 -2.065 -7.910 1.00 51.88 81 LEU A O 1
ATOM 589 N N . ARG A 1 82 ? 49.702 -2.451 -9.772 1.00 52.34 82 ARG A N 1
ATOM 590 C CA . ARG A 1 82 ? 49.048 -1.398 -10.568 1.00 52.34 82 ARG A CA 1
ATOM 591 C C . ARG A 1 82 ? 47.819 -1.889 -11.335 1.00 52.34 82 ARG A C 1
ATOM 593 O O . ARG A 1 82 ? 47.605 -1.482 -12.473 1.00 52.34 82 ARG A O 1
ATOM 600 N N . PHE A 1 83 ? 46.941 -2.650 -10.682 1.00 53.84 83 PHE A N 1
ATOM 601 C CA . PHE A 1 83 ? 45.548 -2.793 -11.131 1.00 53.84 83 PHE A CA 1
ATOM 602 C C . PHE A 1 83 ? 44.727 -1.542 -10.780 1.00 53.84 83 PHE A C 1
ATOM 604 O O . PHE A 1 83 ? 43.634 -1.617 -10.217 1.00 53.84 83 PHE A O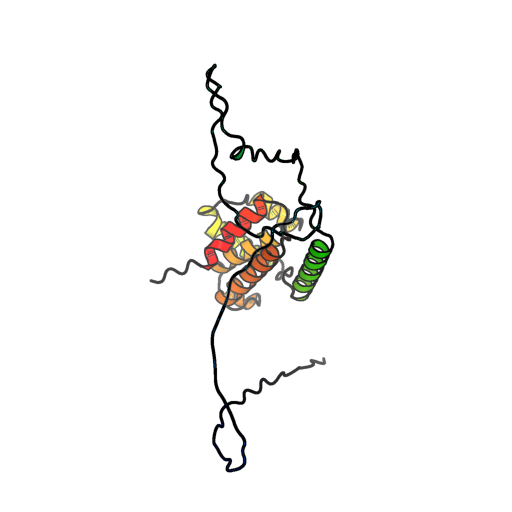 1
ATOM 611 N N . LEU A 1 84 ? 45.260 -0.375 -11.162 1.00 52.12 84 LEU A N 1
ATOM 612 C CA . LEU A 1 84 ? 44.507 0.864 -11.300 1.00 52.12 84 LEU A CA 1
ATOM 613 C C . LEU A 1 84 ? 43.611 0.710 -12.528 1.00 52.12 84 LEU A C 1
ATOM 615 O O . LEU A 1 84 ? 43.871 1.262 -13.595 1.00 52.12 84 LEU A O 1
ATOM 619 N N . HIS A 1 85 ? 42.550 -0.075 -12.368 1.00 54.22 85 HIS A N 1
ATOM 620 C CA . HIS A 1 85 ? 41.395 0.049 -13.227 1.00 54.22 85 HIS A CA 1
ATOM 621 C C . HIS A 1 85 ? 40.881 1.471 -13.011 1.00 54.22 85 HIS A C 1
ATOM 623 O O . HIS A 1 85 ? 40.293 1.778 -11.973 1.00 54.22 85 HIS A O 1
ATOM 629 N N . SER A 1 86 ? 41.155 2.369 -13.962 1.00 52.09 86 SER A N 1
ATOM 630 C CA . SER A 1 86 ? 40.406 3.615 -14.041 1.00 52.09 86 SER A CA 1
ATOM 631 C C . SER A 1 86 ? 38.948 3.210 -14.101 1.00 52.09 86 SER A C 1
ATOM 633 O O . SER A 1 86 ? 38.510 2.678 -15.119 1.00 52.09 86 SER A O 1
ATOM 635 N N . VAL A 1 87 ? 38.219 3.436 -13.008 1.00 54.81 87 VAL A N 1
ATOM 636 C CA . VAL A 1 87 ? 36.762 3.438 -13.030 1.00 54.81 87 VAL A CA 1
ATOM 637 C C . VAL A 1 87 ? 36.417 4.416 -14.153 1.00 54.81 87 VAL A C 1
ATOM 639 O O . VAL A 1 87 ? 36.734 5.604 -14.010 1.00 54.81 87 VAL A O 1
ATOM 642 N N . PRO A 1 88 ? 35.883 3.950 -15.305 1.00 56.22 88 PRO A N 1
ATOM 643 C CA . PRO A 1 88 ? 35.492 4.855 -16.377 1.00 56.22 88 PRO A CA 1
ATOM 644 C C . PRO A 1 88 ? 34.550 5.861 -15.745 1.00 56.22 88 PRO A C 1
ATOM 646 O O . PRO A 1 88 ? 33.777 5.447 -14.887 1.00 56.22 88 PRO A O 1
ATOM 649 N N . ASN A 1 89 ? 34.659 7.145 -16.091 1.00 53.97 89 ASN A N 1
ATOM 650 C CA . ASN A 1 89 ? 34.079 8.242 -15.313 1.00 53.97 89 ASN A CA 1
ATOM 651 C C . ASN A 1 89 ? 32.540 8.123 -15.210 1.00 53.97 89 ASN A C 1
ATOM 653 O O . ASN A 1 89 ? 31.796 8.756 -15.954 1.00 53.97 89 ASN A O 1
ATOM 657 N N . ALA A 1 90 ? 32.067 7.275 -14.290 1.00 58.25 90 ALA A N 1
ATOM 658 C CA . ALA A 1 90 ? 30.717 6.712 -14.221 1.00 58.25 90 ALA A CA 1
ATOM 659 C C . ALA A 1 90 ? 29.745 7.663 -13.518 1.00 58.25 90 ALA A C 1
ATOM 661 O O . ALA A 1 90 ? 28.727 7.265 -12.944 1.00 58.25 90 ALA A O 1
ATOM 662 N N . ILE A 1 91 ? 30.066 8.953 -13.598 1.00 51.06 91 ILE A N 1
ATOM 663 C CA . ILE A 1 91 ? 29.168 10.057 -13.330 1.00 51.06 91 ILE A CA 1
ATOM 664 C C . ILE A 1 91 ? 28.026 9.909 -14.338 1.00 51.06 91 ILE A C 1
ATOM 666 O O . ILE A 1 91 ? 28.147 10.297 -15.497 1.00 51.06 91 ILE A O 1
ATOM 670 N N . LYS A 1 92 ? 26.917 9.329 -13.861 1.00 51.41 92 LYS A N 1
ATOM 671 C CA . LYS A 1 92 ? 25.762 8.850 -14.641 1.00 51.41 92 LYS A CA 1
ATOM 672 C C . LYS A 1 92 ? 25.973 7.509 -15.355 1.00 51.41 92 LYS A C 1
ATOM 674 O O . LYS A 1 92 ? 25.586 7.346 -16.508 1.00 51.41 92 LYS A O 1
ATOM 679 N N . ALA A 1 93 ? 26.377 6.484 -14.606 1.00 52.66 93 ALA A N 1
ATOM 680 C CA . ALA A 1 93 ? 25.759 5.172 -14.793 1.00 52.66 93 ALA A CA 1
ATOM 681 C C . ALA A 1 93 ? 24.256 5.257 -14.440 1.00 52.66 93 ALA A C 1
ATOM 683 O O . ALA A 1 93 ? 23.809 4.780 -13.397 1.00 52.66 93 ALA A O 1
ATOM 684 N N . THR A 1 94 ? 23.458 5.893 -15.306 1.00 57.19 94 THR A N 1
ATOM 685 C CA . THR A 1 94 ? 22.026 5.590 -15.382 1.00 57.19 94 THR A CA 1
ATOM 686 C C . THR A 1 94 ? 21.950 4.091 -15.616 1.00 57.19 94 THR A C 1
ATOM 688 O O . THR A 1 94 ? 22.513 3.625 -16.606 1.00 57.19 94 THR A O 1
ATOM 691 N N . SER A 1 95 ? 21.341 3.325 -14.710 1.00 61.16 95 SER A N 1
ATOM 692 C CA . SER A 1 95 ? 21.216 1.882 -14.898 1.00 61.16 95 SER A CA 1
ATOM 693 C C . SER A 1 95 ? 20.405 1.650 -16.167 1.00 61.16 95 SER A C 1
ATOM 695 O O . SER A 1 95 ? 19.186 1.823 -16.151 1.00 61.16 95 SER A O 1
ATOM 697 N N . ILE A 1 96 ? 21.078 1.321 -17.272 1.00 76.62 96 ILE A N 1
ATOM 698 C CA . ILE A 1 96 ? 20.418 0.983 -18.527 1.00 76.62 96 ILE A CA 1
ATOM 699 C C . ILE A 1 96 ? 19.812 -0.396 -18.299 1.00 76.62 96 ILE A C 1
ATOM 701 O O . ILE A 1 96 ? 20.453 -1.425 -18.499 1.00 76.62 96 ILE A O 1
ATOM 705 N N . ILE A 1 97 ? 18.585 -0.390 -17.782 1.00 82.81 97 ILE A N 1
ATOM 706 C CA . ILE A 1 97 ? 17.750 -1.574 -17.666 1.00 82.81 97 ILE A CA 1
ATOM 707 C C . ILE A 1 97 ? 17.566 -2.081 -19.103 1.00 82.81 97 ILE A C 1
ATOM 709 O O . ILE A 1 97 ? 17.054 -1.328 -19.936 1.00 82.81 97 ILE A O 1
ATOM 713 N N . PRO A 1 98 ? 18.035 -3.293 -19.443 1.00 91.50 98 PRO A N 1
ATOM 714 C CA . PRO A 1 98 ? 17.986 -3.760 -20.821 1.00 91.50 98 PRO A CA 1
ATOM 715 C C . PRO A 1 98 ? 16.524 -3.966 -21.261 1.00 91.50 98 PRO A C 1
ATOM 717 O O . PRO A 1 98 ? 15.684 -4.276 -20.414 1.00 91.50 98 PRO A O 1
ATOM 720 N N . PRO A 1 99 ? 16.188 -3.837 -22.560 1.00 91.62 99 PRO A N 1
ATOM 721 C CA . PRO A 1 99 ? 14.792 -3.846 -23.019 1.00 91.62 99 PRO A CA 1
ATOM 722 C C . PRO A 1 99 ? 13.970 -5.053 -22.537 1.00 91.62 99 PRO A C 1
ATOM 724 O O . PRO A 1 99 ? 12.878 -4.877 -22.004 1.00 91.62 99 PRO A O 1
ATOM 727 N N . TRP A 1 100 ? 14.548 -6.259 -22.578 1.00 92.31 100 TRP A N 1
ATOM 728 C CA . TRP A 1 100 ? 13.909 -7.497 -22.105 1.00 92.31 100 TRP A CA 1
ATOM 729 C C . TRP A 1 100 ? 13.558 -7.494 -20.603 1.00 92.31 100 TRP A C 1
ATOM 731 O O . TRP A 1 100 ? 12.640 -8.190 -20.170 1.00 92.31 100 TRP A O 1
ATOM 741 N N . GLU A 1 101 ? 14.277 -6.727 -19.779 1.00 92.31 101 GLU A N 1
ATOM 742 C CA . GLU A 1 101 ? 13.990 -6.571 -18.347 1.00 92.31 101 GLU A CA 1
ATOM 743 C C . GLU A 1 101 ? 12.803 -5.619 -18.139 1.00 92.31 101 GLU A C 1
ATOM 745 O O . GLU A 1 101 ? 11.973 -5.868 -17.264 1.00 92.31 101 GLU A O 1
ATOM 750 N N . VAL A 1 102 ? 12.678 -4.580 -18.974 1.00 91.81 102 VAL A N 1
ATOM 751 C CA . VAL A 1 102 ? 11.519 -3.671 -18.986 1.00 91.81 102 VAL A CA 1
ATOM 752 C C . VAL A 1 102 ? 10.262 -4.417 -19.436 1.00 91.81 102 VAL A C 1
ATOM 754 O O . VAL A 1 102 ? 9.260 -4.401 -18.723 1.00 91.81 102 VAL A O 1
ATOM 757 N N . GLU A 1 103 ? 10.335 -5.138 -20.558 1.00 94.12 103 GLU A N 1
ATOM 758 C CA . GLU A 1 103 ? 9.236 -5.952 -21.096 1.00 94.12 103 GLU A CA 1
ATOM 759 C C . GLU A 1 103 ? 8.755 -6.996 -20.075 1.00 94.12 103 GLU A C 1
ATOM 761 O O . GLU A 1 103 ? 7.558 -7.096 -19.795 1.00 94.12 103 GLU A O 1
ATOM 766 N N . ARG A 1 104 ? 9.680 -7.723 -19.424 1.00 94.44 104 ARG A N 1
ATOM 767 C CA . ARG A 1 104 ? 9.319 -8.702 -18.384 1.00 94.44 104 ARG A CA 1
ATOM 768 C C . ARG A 1 104 ? 8.621 -8.050 -17.186 1.00 94.44 104 ARG A C 1
ATOM 770 O O . ARG A 1 104 ? 7.686 -8.636 -16.637 1.00 94.44 104 ARG A O 1
ATOM 777 N N . ARG A 1 105 ? 9.055 -6.857 -16.757 1.00 94.00 105 ARG A N 1
ATOM 778 C CA . ARG A 1 105 ? 8.391 -6.117 -15.667 1.00 94.00 105 ARG A CA 1
ATOM 779 C C . ARG A 1 105 ? 6.991 -5.672 -16.067 1.00 94.00 105 ARG A C 1
ATOM 781 O O . ARG A 1 105 ? 6.071 -5.866 -15.279 1.00 94.00 105 ARG A O 1
ATOM 788 N N . GLN A 1 106 ? 6.816 -5.141 -17.276 1.00 95.25 106 GLN A N 1
ATOM 789 C CA . GLN A 1 106 ? 5.507 -4.735 -17.795 1.00 95.25 106 GLN A CA 1
ATOM 790 C C . GLN A 1 106 ? 4.535 -5.922 -17.838 1.00 95.25 106 GLN A C 1
ATOM 792 O O . GLN A 1 106 ? 3.463 -5.841 -17.238 1.00 95.25 106 GLN A O 1
ATOM 797 N N . ALA A 1 107 ? 4.952 -7.062 -18.397 1.00 96.62 107 ALA A N 1
ATOM 798 C CA . ALA A 1 107 ? 4.150 -8.287 -18.410 1.00 96.62 107 ALA A CA 1
ATOM 799 C C . ALA A 1 107 ? 3.778 -8.776 -16.992 1.00 96.62 107 ALA A C 1
ATOM 801 O O . ALA A 1 107 ? 2.643 -9.193 -16.750 1.00 96.62 107 ALA A O 1
ATOM 802 N N . LYS A 1 108 ? 4.697 -8.676 -16.014 1.00 96.75 108 LYS A N 1
ATOM 803 C CA . LYS A 1 108 ? 4.388 -8.984 -14.605 1.00 96.75 108 LYS A CA 1
ATOM 804 C C . LYS A 1 108 ? 3.368 -7.996 -14.016 1.00 96.75 108 LYS A C 1
ATOM 806 O O . LYS A 1 108 ? 2.452 -8.435 -13.331 1.00 96.75 108 LYS A O 1
ATOM 811 N N . ILE A 1 109 ? 3.472 -6.693 -14.289 1.00 96.88 109 ILE A N 1
ATOM 812 C CA . ILE A 1 109 ? 2.494 -5.685 -13.824 1.00 96.88 109 ILE A CA 1
ATOM 813 C C . ILE A 1 109 ? 1.096 -5.962 -14.398 1.00 96.88 109 ILE A C 1
ATOM 815 O O . ILE A 1 109 ? 0.103 -5.827 -13.682 1.00 96.88 109 ILE A O 1
ATOM 819 N N . GLU A 1 110 ? 1.002 -6.374 -15.663 1.00 97.00 110 GLU A N 1
ATOM 820 C CA . GLU A 1 110 ? -0.268 -6.740 -16.301 1.00 97.00 110 GLU A CA 1
ATOM 821 C C . GLU A 1 110 ? -0.908 -7.978 -15.664 1.00 97.00 110 GLU A C 1
ATOM 823 O O . GLU A 1 110 ? -2.105 -7.955 -15.369 1.00 97.00 110 GLU A O 1
ATOM 828 N N . LEU A 1 111 ? -0.113 -9.011 -15.357 1.00 97.62 111 LEU A N 1
ATOM 829 C CA . LEU A 1 111 ? -0.577 -10.182 -14.607 1.00 97.62 111 LEU A CA 1
ATOM 830 C C . LEU A 1 111 ? -1.117 -9.786 -13.222 1.00 97.62 111 LEU A C 1
ATOM 832 O O . LEU A 1 111 ? -2.253 -10.120 -12.893 1.00 97.62 111 LEU A O 1
ATOM 836 N N . LEU A 1 112 ? -0.363 -8.993 -12.452 1.00 96.94 112 LEU A N 1
ATOM 837 C CA . LEU A 1 112 ? -0.792 -8.508 -11.131 1.00 96.94 112 LEU A CA 1
ATOM 838 C C . LEU A 1 112 ? -2.075 -7.654 -11.215 1.00 96.94 112 LEU A C 1
ATOM 840 O O . LEU A 1 112 ? -2.914 -7.672 -10.311 1.00 96.94 112 LEU A O 1
ATOM 844 N N . ARG A 1 113 ? -2.275 -6.916 -12.317 1.00 96.38 113 ARG A N 1
ATOM 845 C CA . ARG A 1 113 ? -3.523 -6.185 -12.582 1.00 96.38 113 ARG A CA 1
ATOM 846 C C . ARG A 1 113 ? -4.696 -7.134 -12.838 1.00 96.38 113 ARG A C 1
ATOM 848 O O . ARG A 1 113 ? -5.769 -6.888 -12.292 1.00 96.38 113 ARG A O 1
ATOM 855 N N . ALA A 1 114 ? -4.495 -8.216 -13.590 1.00 96.62 114 ALA A N 1
ATOM 856 C CA . ALA A 1 114 ? -5.511 -9.250 -13.812 1.00 96.62 114 ALA A CA 1
ATOM 857 C C . ALA A 1 114 ? -5.856 -10.035 -12.528 1.00 96.62 114 ALA A C 1
ATOM 859 O O . ALA A 1 114 ? -7.021 -10.344 -12.291 1.00 96.62 114 ALA A O 1
ATOM 860 N N . GLU A 1 115 ? -4.875 -10.278 -11.655 1.00 95.44 115 GLU A N 1
ATOM 861 C CA . GLU A 1 115 ? -5.064 -10.859 -10.313 1.00 95.44 115 GLU A CA 1
ATOM 862 C C . GLU A 1 115 ? -5.756 -9.898 -9.323 1.00 95.44 115 GLU A C 1
ATOM 864 O O . GLU A 1 115 ? -6.137 -10.282 -8.213 1.00 95.44 115 GLU A O 1
ATOM 869 N N . GLY A 1 116 ? -5.950 -8.633 -9.710 1.00 94.69 116 GLY A N 1
ATOM 870 C CA . GLY A 1 116 ? -6.604 -7.621 -8.887 1.00 94.69 116 GLY A CA 1
ATOM 871 C C . GLY A 1 116 ? -5.730 -7.102 -7.746 1.00 94.69 116 GLY A C 1
ATOM 872 O O . GLY A 1 116 ? -6.259 -6.644 -6.737 1.00 94.69 116 GLY A O 1
ATOM 873 N N . VAL A 1 117 ? -4.402 -7.139 -7.868 1.00 96.69 117 VAL A N 1
ATOM 874 C CA . VAL A 1 117 ? -3.480 -6.612 -6.843 1.00 96.69 117 VAL A CA 1
ATOM 875 C C . VAL A 1 117 ? -3.646 -5.102 -6.631 1.00 96.69 117 VAL A C 1
ATOM 877 O O . VAL A 1 117 ? -3.510 -4.609 -5.513 1.00 96.69 117 VAL A O 1
ATOM 880 N N . PHE A 1 118 ? -4.049 -4.381 -7.676 1.00 96.12 118 PHE A N 1
ATOM 881 C CA . PHE A 1 118 ? -4.390 -2.955 -7.635 1.00 96.12 118 PHE A CA 1
ATOM 882 C C . PHE A 1 118 ? -5.884 -2.687 -7.358 1.00 96.12 118 PHE A C 1
ATOM 884 O O . PHE A 1 118 ? -6.331 -1.551 -7.497 1.00 96.12 118 PHE A O 1
ATOM 891 N N . SER A 1 119 ? -6.679 -3.707 -6.999 1.00 95.06 119 SER A N 1
ATOM 892 C CA . SER A 1 119 ? -8.088 -3.519 -6.630 1.00 95.06 119 SER A CA 1
ATOM 893 C C . SER A 1 119 ? -8.249 -3.209 -5.143 1.00 95.06 119 SER A C 1
ATOM 895 O O . SER A 1 119 ? -7.487 -3.691 -4.300 1.00 95.06 119 SER A O 1
ATOM 897 N N . TYR A 1 120 ? -9.280 -2.437 -4.811 1.00 95.75 120 TYR A N 1
ATOM 898 C CA . TYR A 1 120 ? -9.609 -2.038 -3.445 1.00 95.75 120 TYR A CA 1
ATOM 899 C C . TYR A 1 120 ? -11.082 -2.344 -3.143 1.00 95.75 120 TYR A C 1
ATOM 901 O O . TYR A 1 120 ? -11.882 -2.415 -4.079 1.00 95.75 120 TYR A O 1
ATOM 909 N N . PRO A 1 121 ? -11.451 -2.539 -1.863 1.00 95.50 121 PRO A N 1
ATOM 910 C CA . PRO A 1 121 ? -12.847 -2.549 -1.431 1.00 95.50 121 PRO A CA 1
ATOM 911 C C . PRO A 1 121 ? -13.554 -1.214 -1.701 1.00 95.50 121 PRO A C 1
ATOM 913 O O . PRO A 1 121 ? -12.925 -0.224 -2.082 1.00 95.50 121 PRO A O 1
ATOM 916 N N . ASP A 1 122 ? -14.855 -1.168 -1.421 1.00 96.38 122 ASP A N 1
ATOM 917 C CA . ASP A 1 122 ? -15.644 0.060 -1.507 1.00 96.38 122 ASP A CA 1
ATOM 918 C C . ASP A 1 122 ? -15.022 1.207 -0.693 1.00 96.38 122 ASP A C 1
ATOM 920 O O . ASP A 1 122 ? -14.540 1.017 0.429 1.00 96.38 122 ASP A O 1
ATOM 924 N N . LYS A 1 123 ? -15.091 2.431 -1.237 1.00 96.38 123 LYS A N 1
ATOM 925 C CA . LYS A 1 123 ? -14.550 3.652 -0.612 1.00 96.38 123 LYS A CA 1
ATOM 926 C C . LYS A 1 123 ? -14.819 3.787 0.902 1.00 96.38 123 LYS A C 1
ATOM 928 O O . LYS A 1 123 ? -13.861 4.125 1.594 1.00 96.38 123 LYS A O 1
ATOM 933 N N . PRO A 1 124 ? -16.030 3.554 1.460 1.00 96.69 124 PRO A N 1
ATOM 934 C CA . PRO A 1 124 ? -16.246 3.607 2.912 1.00 96.69 124 PRO A CA 1
ATOM 935 C C . PRO A 1 124 ? -15.366 2.631 3.705 1.00 96.69 124 PRO A C 1
ATOM 937 O O . PRO A 1 124 ? -14.811 3.031 4.723 1.00 96.69 124 PRO A O 1
ATOM 940 N N . VAL A 1 125 ? -15.176 1.401 3.220 1.00 97.00 125 VAL A N 1
ATOM 941 C CA . VAL A 1 125 ? -14.334 0.382 3.871 1.00 97.00 125 VAL A CA 1
ATOM 942 C C . VAL A 1 125 ? -12.876 0.831 3.883 1.00 97.00 125 VAL A C 1
ATOM 944 O O . VAL A 1 125 ? -12.208 0.765 4.910 1.00 97.00 125 VAL A O 1
ATOM 947 N N . VAL A 1 126 ? -12.389 1.343 2.750 1.00 97.69 126 VAL A N 1
ATOM 948 C CA . VAL A 1 126 ? -11.025 1.879 2.629 1.00 97.69 126 VAL A CA 1
ATOM 949 C C . VAL A 1 126 ? -10.825 3.075 3.568 1.00 97.69 126 VAL A C 1
ATOM 951 O O . VAL A 1 126 ? -9.828 3.113 4.285 1.00 97.69 126 VAL A O 1
ATOM 954 N N . LYS A 1 127 ? -11.797 3.999 3.650 1.00 97.62 127 LYS A N 1
ATOM 955 C CA . LYS A 1 127 ? -11.762 5.117 4.612 1.00 97.62 127 LYS A CA 1
ATOM 956 C C . LYS A 1 127 ? -11.717 4.620 6.061 1.00 97.62 127 LYS A C 1
ATOM 958 O O . LYS A 1 127 ? -10.929 5.139 6.841 1.00 97.62 127 LYS A O 1
ATOM 963 N N . GLU A 1 128 ? -12.507 3.617 6.435 1.00 97.56 128 GLU A N 1
ATOM 964 C CA . GLU A 1 128 ? -12.539 3.120 7.819 1.00 97.56 128 GLU A CA 1
ATOM 965 C C . GLU A 1 128 ? -11.240 2.404 8.227 1.00 97.56 128 GLU A C 1
ATOM 967 O O . GLU A 1 128 ? -10.744 2.571 9.344 1.00 97.56 128 GLU A O 1
ATOM 972 N N . LEU A 1 129 ? -10.618 1.682 7.292 1.00 97.81 129 LEU A N 1
ATOM 973 C CA . LEU A 1 129 ? -9.292 1.093 7.481 1.00 97.81 129 LEU A CA 1
ATOM 974 C C . LEU A 1 129 ? -8.195 2.165 7.616 1.00 97.81 129 LEU A C 1
ATOM 976 O O . LEU A 1 129 ? -7.316 2.025 8.467 1.00 97.81 129 LEU A O 1
ATOM 980 N N . LEU A 1 130 ? -8.256 3.248 6.833 1.00 97.88 130 LEU A N 1
ATOM 981 C CA . LEU A 1 130 ? -7.326 4.379 6.951 1.00 97.88 130 LEU A CA 1
ATOM 982 C C . LEU A 1 130 ? -7.507 5.142 8.274 1.00 97.88 130 LEU A C 1
ATOM 984 O O . LEU A 1 130 ? -6.515 5.421 8.944 1.00 97.88 130 LEU A O 1
ATOM 988 N N . LYS A 1 131 ? -8.743 5.389 8.727 1.00 97.69 131 LYS A N 1
ATOM 989 C CA . LYS A 1 131 ? -8.993 5.921 10.081 1.00 97.69 131 LYS A CA 1
ATOM 990 C C . LYS A 1 131 ? -8.410 5.009 11.158 1.00 97.69 131 LYS A C 1
ATOM 992 O O . LYS A 1 131 ? -7.739 5.491 12.061 1.00 97.69 131 LYS A O 1
ATOM 997 N N . SER A 1 132 ? -8.613 3.694 11.039 1.00 97.12 132 SER A N 1
ATOM 998 C CA . SER A 1 132 ? -8.067 2.711 11.984 1.00 97.12 132 SER A CA 1
ATOM 999 C C . SER A 1 132 ? -6.532 2.771 12.046 1.00 97.12 132 SER A C 1
ATOM 1001 O O . SER A 1 132 ? -5.952 2.639 13.122 1.00 97.12 132 SER A O 1
ATOM 1003 N N . TYR A 1 133 ? -5.863 3.022 10.915 1.00 97.75 133 TYR A N 1
ATOM 1004 C CA . TYR A 1 133 ? -4.419 3.274 10.868 1.00 97.75 133 TYR A CA 1
ATOM 1005 C C . TYR A 1 133 ? -4.026 4.552 11.634 1.00 97.75 133 TYR A C 1
ATOM 1007 O O . TYR A 1 133 ? -3.155 4.495 12.508 1.00 97.75 133 TYR A O 1
ATOM 1015 N N . PHE A 1 134 ? -4.673 5.687 11.348 1.00 97.81 134 PHE A N 1
ATOM 1016 C CA . PHE A 1 134 ? -4.351 6.968 11.991 1.00 97.81 134 PHE A CA 1
ATOM 1017 C C . PHE A 1 134 ? -4.713 7.009 13.480 1.00 97.81 134 PHE A C 1
ATOM 1019 O O . PHE A 1 134 ? -3.992 7.604 14.271 1.00 97.81 134 PHE A O 1
ATOM 1026 N N . GLN A 1 135 ? -5.761 6.301 13.897 1.00 97.19 135 GLN A N 1
ATOM 1027 C CA . GLN A 1 135 ? -6.175 6.231 15.296 1.00 97.19 135 GLN A CA 1
ATOM 1028 C C . GLN A 1 135 ? -5.251 5.354 16.156 1.00 97.19 135 GLN A C 1
ATOM 1030 O O . GLN A 1 135 ? -4.984 5.701 17.306 1.00 97.19 135 GLN A O 1
ATOM 1035 N N . TRP A 1 136 ? -4.781 4.212 15.635 1.00 95.50 136 TRP A N 1
ATOM 1036 C CA . TRP A 1 136 ? -4.134 3.180 16.460 1.00 95.50 136 TRP A CA 1
ATOM 1037 C C . TRP A 1 136 ? -2.644 2.960 16.188 1.00 95.50 136 TRP A C 1
ATOM 1039 O O . TRP A 1 136 ? -1.935 2.508 17.086 1.00 95.50 136 TRP A O 1
ATOM 1049 N N . PHE A 1 137 ? -2.153 3.257 14.981 1.00 95.69 137 PHE A N 1
ATOM 1050 C CA . PHE A 1 137 ? -0.757 3.010 14.602 1.00 95.69 137 PHE A CA 1
ATOM 1051 C C . PHE A 1 137 ? 0.064 4.299 14.499 1.00 95.69 137 PHE A C 1
ATOM 1053 O O . PHE A 1 137 ? 1.175 4.367 15.032 1.00 95.69 137 PHE A O 1
ATOM 1060 N N . HIS A 1 138 ? -0.486 5.334 13.857 1.00 96.25 138 HIS A N 1
ATOM 1061 C CA . HIS A 1 138 ? 0.191 6.624 13.670 1.00 96.25 138 HIS A CA 1
ATOM 1062 C C . HIS A 1 138 ? 0.695 7.279 14.974 1.00 96.25 138 HIS A C 1
ATOM 1064 O O . HIS A 1 138 ? 1.846 7.716 14.969 1.00 96.25 138 HIS A O 1
ATOM 1070 N N . PRO A 1 139 ? -0.025 7.242 16.121 1.00 96.75 139 PRO A N 1
ATOM 1071 C CA . PRO A 1 139 ? 0.464 7.836 17.371 1.00 96.75 139 PRO A CA 1
ATOM 1072 C C . PRO A 1 139 ? 1.745 7.186 17.913 1.00 96.75 139 PRO A C 1
ATOM 1074 O O . PRO A 1 139 ? 2.470 7.801 18.690 1.00 96.75 139 PRO A O 1
ATOM 1077 N N . CYS A 1 140 ? 2.035 5.940 17.518 1.00 94.38 140 CYS A N 1
ATOM 1078 C CA . CYS A 1 140 ? 3.293 5.263 17.833 1.00 94.38 140 CYS A CA 1
ATOM 1079 C C . CYS A 1 140 ? 4.355 5.449 16.739 1.00 94.38 140 CYS A C 1
ATOM 1081 O O . CYS A 1 140 ? 5.548 5.431 17.039 1.00 94.38 140 CYS A O 1
ATOM 1083 N N . PHE A 1 141 ? 3.934 5.588 15.479 1.00 94.88 141 PHE A N 1
ATOM 1084 C CA . PHE A 1 141 ? 4.805 5.616 14.305 1.00 94.88 141 PHE A CA 1
ATOM 1085 C C . PHE A 1 141 ? 4.299 6.628 13.266 1.00 94.88 141 PHE A C 1
ATOM 1087 O O . PHE A 1 141 ? 3.719 6.266 12.239 1.00 94.88 141 PHE A O 1
ATOM 1094 N N . SER A 1 142 ? 4.566 7.911 13.512 1.00 94.56 142 SER A N 1
ATOM 1095 C CA . SER A 1 142 ? 4.191 9.033 12.644 1.00 94.56 142 SER A CA 1
ATOM 1096 C C . SER A 1 142 ? 5.092 9.132 11.398 1.00 94.56 142 SER A C 1
ATOM 1098 O O . SER A 1 142 ? 5.792 10.121 11.188 1.00 94.56 142 SER A O 1
ATOM 1100 N N . ILE A 1 143 ? 5.126 8.072 10.583 1.00 96.19 143 ILE A N 1
ATOM 1101 C CA . ILE A 1 143 ? 5.942 7.987 9.356 1.00 96.19 143 ILE A CA 1
ATOM 1102 C C . ILE A 1 143 ? 5.275 8.619 8.119 1.00 96.19 143 ILE A C 1
ATOM 1104 O O . ILE A 1 143 ? 5.889 8.668 7.052 1.00 96.19 143 ILE A O 1
ATOM 1108 N N . LEU A 1 144 ? 4.027 9.074 8.258 1.00 96.88 144 LEU A N 1
ATOM 1109 C CA . LEU A 1 144 ? 3.195 9.700 7.227 1.00 96.88 144 LEU A CA 1
ATOM 1110 C C . LEU A 1 144 ? 2.563 10.979 7.783 1.00 96.88 144 LEU A C 1
ATOM 1112 O O . LEU A 1 144 ? 2.229 11.029 8.968 1.00 96.88 144 LEU A O 1
ATOM 1116 N N . ASP A 1 145 ? 2.350 11.979 6.933 1.00 96.88 145 ASP A N 1
ATOM 1117 C CA . ASP A 1 145 ? 1.501 13.128 7.257 1.00 96.88 145 ASP A CA 1
ATOM 1118 C C . ASP A 1 145 ? 0.032 12.747 7.019 1.00 96.88 145 ASP A C 1
ATOM 1120 O O . ASP A 1 145 ? -0.312 12.228 5.956 1.00 96.88 145 ASP A O 1
ATOM 1124 N N . GLU A 1 146 ? -0.830 12.937 8.019 1.00 97.00 146 GLU A N 1
ATOM 1125 C CA . GLU A 1 146 ? -2.234 12.526 7.928 1.00 97.00 146 GLU A CA 1
ATOM 1126 C C . GLU A 1 146 ? -3.025 13.362 6.913 1.00 97.00 146 GLU A C 1
ATOM 1128 O O . GLU A 1 146 ? -3.763 12.798 6.104 1.00 97.00 146 GLU A O 1
ATOM 1133 N N . LEU A 1 147 ? -2.850 14.686 6.915 1.00 97.38 147 LEU A N 1
ATOM 1134 C CA . LEU A 1 147 ? -3.600 15.592 6.045 1.00 97.38 147 LEU A CA 1
ATOM 1135 C C . LEU A 1 147 ? -3.220 15.370 4.580 1.00 97.38 147 LEU A C 1
ATOM 1137 O O . LEU A 1 147 ? -4.095 15.222 3.729 1.00 97.38 147 LEU A O 1
ATOM 1141 N N . ASP A 1 148 ? -1.920 15.287 4.296 1.00 97.38 148 ASP A N 1
ATOM 1142 C CA . ASP A 1 148 ? -1.401 14.996 2.959 1.00 97.38 148 ASP A CA 1
ATOM 1143 C C . ASP A 1 148 ? -1.854 13.612 2.463 1.00 97.38 14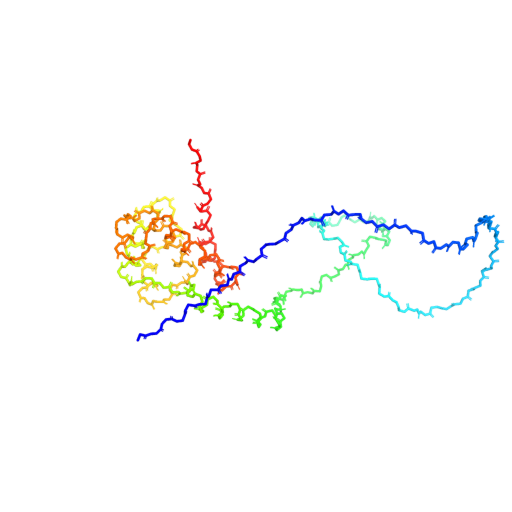8 ASP A C 1
ATOM 1145 O O . ASP A 1 148 ? -2.297 13.471 1.323 1.00 97.38 148 ASP A O 1
ATOM 1149 N N . THR A 1 149 ? -1.851 12.595 3.332 1.00 97.62 149 THR A N 1
ATOM 1150 C CA . THR A 1 149 ? -2.317 11.247 2.963 1.00 97.62 149 THR A CA 1
ATOM 1151 C C . THR A 1 149 ? -3.814 11.217 2.641 1.00 97.62 149 THR A C 1
ATOM 1153 O O . THR A 1 149 ? -4.213 10.566 1.673 1.00 97.62 149 THR A O 1
ATOM 1156 N N . TRP A 1 150 ? -4.654 11.922 3.411 1.00 98.12 150 TRP A N 1
ATOM 1157 C CA . TRP A 1 150 ? -6.086 12.033 3.112 1.00 98.12 150 TRP A CA 1
ATOM 1158 C C . TRP A 1 150 ? -6.342 12.783 1.802 1.00 98.12 150 TRP A C 1
ATOM 1160 O O . TRP A 1 150 ? -7.136 12.306 0.992 1.00 98.12 150 TRP A O 1
ATOM 1170 N N . ASN A 1 151 ? -5.633 13.888 1.553 1.00 98.12 151 ASN A N 1
ATOM 1171 C CA . ASN A 1 151 ? -5.730 14.632 0.294 1.00 98.12 151 ASN A CA 1
ATOM 1172 C C . ASN A 1 151 ? -5.342 13.743 -0.900 1.00 98.12 151 ASN A C 1
ATOM 1174 O O . ASN A 1 151 ? -6.141 13.559 -1.816 1.00 98.12 151 ASN A O 1
ATOM 1178 N N . GLN A 1 152 ? -4.175 13.088 -0.842 1.00 97.62 152 GLN A N 1
ATOM 1179 C CA . GLN A 1 152 ? -3.725 12.155 -1.882 1.00 97.62 152 GLN A CA 1
ATOM 1180 C C . GLN A 1 152 ? -4.701 10.988 -2.108 1.00 97.62 152 GLN A C 1
ATOM 1182 O O . GLN A 1 152 ? -4.805 10.474 -3.224 1.00 97.62 152 GLN A O 1
ATOM 1187 N N . TYR A 1 153 ? -5.411 10.541 -1.069 1.00 97.88 153 TYR A N 1
ATOM 1188 C CA . TYR A 1 153 ? -6.414 9.487 -1.191 1.00 97.88 153 TYR A CA 1
ATOM 1189 C C . TYR A 1 153 ? -7.707 9.965 -1.874 1.00 97.88 153 TYR A C 1
ATOM 1191 O O . TYR A 1 153 ? -8.205 9.265 -2.759 1.00 97.88 153 TYR A O 1
ATOM 1199 N N . GLU A 1 154 ? -8.246 11.138 -1.520 1.00 97.06 154 GLU A N 1
ATOM 1200 C CA . GLU A 1 154 ? -9.437 11.681 -2.198 1.00 97.06 154 GLU A CA 1
ATOM 1201 C C . GLU A 1 154 ? -9.136 12.073 -3.656 1.00 97.06 154 GLU A C 1
ATOM 1203 O O . GLU A 1 154 ? -9.948 11.778 -4.538 1.00 97.06 154 GLU A O 1
ATOM 1208 N N . ASP A 1 155 ? -7.949 12.633 -3.920 1.00 96.81 155 ASP A N 1
ATOM 1209 C CA . ASP A 1 155 ? -7.452 12.964 -5.266 1.00 96.81 155 ASP A CA 1
ATOM 1210 C C . ASP A 1 155 ? -7.099 11.716 -6.102 1.00 96.81 155 ASP A C 1
ATOM 1212 O O . ASP A 1 155 ? -6.886 11.808 -7.312 1.00 96.81 155 ASP A O 1
ATOM 1216 N N . GLY A 1 156 ? -7.003 10.537 -5.476 1.00 95.75 156 GLY A N 1
ATOM 1217 C CA . GLY A 1 156 ? -6.598 9.289 -6.131 1.00 95.75 156 GLY A CA 1
ATOM 1218 C C . GLY A 1 156 ? -5.128 9.252 -6.571 1.00 95.75 156 GLY A C 1
ATOM 1219 O O . GLY A 1 156 ? -4.768 8.443 -7.424 1.00 95.75 156 GLY A O 1
ATOM 1220 N N . THR A 1 157 ? -4.281 10.117 -6.007 1.00 97.00 157 THR A N 1
ATOM 1221 C CA . THR A 1 157 ? -2.845 10.243 -6.321 1.00 97.00 157 THR A CA 1
ATOM 1222 C C . THR A 1 157 ? -1.936 9.463 -5.365 1.00 97.00 157 THR A C 1
ATOM 1224 O O . THR A 1 157 ? -0.739 9.321 -5.637 1.00 97.00 157 THR A O 1
ATOM 1227 N N . ILE A 1 158 ? -2.491 8.926 -4.271 1.00 97.38 158 ILE A N 1
ATOM 1228 C CA . ILE A 1 158 ? -1.774 8.075 -3.315 1.00 97.38 158 ILE A CA 1
ATOM 1229 C C . ILE A 1 158 ? -1.178 6.839 -4.005 1.00 97.38 158 ILE A C 1
ATOM 1231 O O . ILE A 1 158 ? -1.818 6.171 -4.818 1.00 97.38 158 ILE A O 1
ATOM 1235 N N . SER A 1 159 ? 0.064 6.501 -3.651 1.00 97.62 159 SER A N 1
ATOM 1236 C CA . SER A 1 159 ? 0.734 5.307 -4.172 1.00 97.62 159 SER A CA 1
ATOM 1237 C C . SER A 1 159 ? -0.047 4.032 -3.857 1.00 97.62 159 SER A C 1
ATOM 1239 O O . SER A 1 159 ? -0.413 3.781 -2.707 1.00 97.62 159 SER A O 1
ATOM 1241 N N . HIS A 1 160 ? -0.209 3.168 -4.862 1.00 97.75 160 HIS A N 1
ATOM 1242 C CA . HIS A 1 160 ? -0.804 1.846 -4.677 1.00 97.75 160 HIS A CA 1
ATOM 1243 C C . HIS A 1 160 ? -0.044 0.989 -3.658 1.00 97.75 160 HIS A C 1
ATOM 1245 O O . HIS A 1 160 ? -0.679 0.280 -2.876 1.00 97.75 160 HIS A O 1
ATOM 1251 N N . LEU A 1 161 ? 1.293 1.069 -3.652 1.00 98.38 161 LEU A N 1
ATOM 1252 C CA . LEU A 1 161 ? 2.147 0.337 -2.715 1.00 98.38 161 LEU A CA 1
ATOM 1253 C C . LEU A 1 161 ? 1.866 0.782 -1.276 1.00 98.38 161 LEU A C 1
ATOM 1255 O O . LEU A 1 161 ? 1.602 -0.052 -0.406 1.00 98.38 161 LEU A O 1
ATOM 1259 N N . LEU A 1 162 ? 1.861 2.100 -1.056 1.00 98.25 162 LEU A N 1
ATOM 1260 C CA . LEU A 1 162 ? 1.615 2.688 0.255 1.00 98.25 162 LEU A CA 1
ATOM 1261 C C . LEU A 1 162 ? 0.194 2.416 0.736 1.00 98.25 162 LEU A C 1
ATOM 1263 O O . LEU A 1 162 ? 0.016 1.987 1.872 1.00 98.25 162 LEU A O 1
ATOM 1267 N N . LEU A 1 163 ? -0.808 2.588 -0.129 1.00 98.38 163 LEU A N 1
ATOM 1268 C CA . LEU A 1 163 ? -2.201 2.340 0.225 1.00 98.38 163 LEU A CA 1
ATOM 1269 C C . LEU A 1 163 ? -2.425 0.871 0.615 1.00 98.38 163 LEU A C 1
ATOM 1271 O O . LEU A 1 163 ? -3.013 0.619 1.663 1.00 98.38 163 LEU A O 1
ATOM 1275 N N . GLN A 1 164 ? -1.906 -0.112 -0.138 1.00 98.25 164 GLN A N 1
ATOM 1276 C CA . GLN A 1 164 ? -2.022 -1.521 0.277 1.00 98.25 164 GLN A CA 1
ATOM 1277 C C . GLN A 1 164 ? -1.307 -1.782 1.621 1.00 98.25 164 GLN A C 1
ATOM 1279 O O . GLN A 1 164 ? -1.845 -2.491 2.473 1.00 98.25 164 GLN A O 1
ATOM 1284 N N . ALA A 1 165 ? -0.138 -1.175 1.859 1.00 98.12 165 ALA A N 1
ATOM 1285 C CA . ALA A 1 165 ? 0.596 -1.313 3.120 1.00 98.12 165 ALA A CA 1
ATOM 1286 C C . ALA A 1 165 ? -0.124 -0.651 4.319 1.00 98.12 165 ALA A C 1
ATOM 1288 O O . ALA A 1 165 ? -0.150 -1.216 5.415 1.00 98.12 165 ALA A O 1
ATOM 1289 N N . MET A 1 166 ? -0.771 0.501 4.115 1.00 98.25 166 MET A N 1
ATOM 1290 C CA . MET A 1 166 ? -1.611 1.157 5.122 1.00 98.25 166 MET A CA 1
ATOM 1291 C C . MET A 1 166 ? -2.863 0.338 5.444 1.00 98.25 166 MET A C 1
ATOM 1293 O O . MET A 1 166 ? -3.179 0.161 6.617 1.00 98.25 166 MET A O 1
ATOM 1297 N N . LEU A 1 167 ? -3.549 -0.215 4.436 1.00 98.06 167 LEU A N 1
ATOM 1298 C CA . LEU A 1 167 ? -4.729 -1.068 4.640 1.00 98.06 167 LEU A CA 1
ATOM 1299 C C . LEU A 1 167 ? -4.378 -2.381 5.353 1.00 98.06 167 LEU A C 1
ATOM 1301 O O . LEU A 1 167 ? -5.149 -2.851 6.193 1.00 98.06 167 LEU A O 1
ATOM 1305 N N . PHE A 1 168 ? -3.188 -2.933 5.090 1.00 97.62 168 PHE A N 1
ATOM 1306 C CA . PHE A 1 168 ? -2.634 -4.059 5.842 1.00 97.62 168 PHE A CA 1
ATOM 1307 C C . PHE A 1 168 ? -2.536 -3.758 7.345 1.00 97.62 168 PHE A C 1
ATOM 1309 O O . PHE A 1 168 ? -2.974 -4.585 8.142 1.00 97.62 168 PHE A O 1
ATOM 1316 N N . ILE A 1 169 ? -2.031 -2.586 7.740 1.00 97.38 169 ILE A N 1
ATOM 1317 C CA . ILE A 1 169 ? -1.967 -2.189 9.155 1.00 97.38 169 ILE A CA 1
ATOM 1318 C C . ILE A 1 169 ? -3.351 -1.819 9.700 1.00 97.38 169 ILE A C 1
ATOM 1320 O O . ILE A 1 169 ? -3.735 -2.304 10.761 1.00 97.38 169 ILE A O 1
ATOM 1324 N N . GLY A 1 170 ? -4.137 -1.026 8.968 1.00 96.69 170 GLY A N 1
ATOM 1325 C CA . GLY A 1 170 ? -5.477 -0.599 9.377 1.00 96.69 170 GLY A CA 1
ATOM 1326 C C . GLY A 1 170 ? -6.404 -1.774 9.703 1.00 96.69 170 GLY A C 1
ATOM 1327 O O . GLY A 1 170 ? -7.109 -1.750 10.713 1.00 96.69 170 GLY A O 1
ATOM 1328 N N . CYS A 1 171 ? -6.337 -2.864 8.929 1.00 96.25 171 CYS A N 1
ATOM 1329 C CA . CYS A 1 171 ? -7.155 -4.051 9.190 1.00 96.25 171 CYS A CA 1
ATOM 1330 C C . CYS A 1 171 ? -6.768 -4.807 10.476 1.00 96.25 171 CYS A C 1
ATOM 1332 O O . CYS A 1 171 ? -7.588 -5.561 10.993 1.00 96.25 171 CYS A O 1
ATOM 1334 N N . LEU A 1 172 ? -5.568 -4.592 11.037 1.00 94.00 172 LEU A N 1
ATOM 1335 C CA . LEU A 1 172 ? -5.182 -5.161 12.336 1.00 94.00 172 LEU A CA 1
ATOM 1336 C C . LEU A 1 172 ? -5.983 -4.554 13.493 1.00 94.00 172 LEU A C 1
ATOM 1338 O O . LEU A 1 172 ? -6.211 -5.238 14.490 1.00 94.00 172 LEU A O 1
ATOM 1342 N N . HIS A 1 173 ? -6.395 -3.293 13.346 1.00 92.62 173 HIS A N 1
ATOM 1343 C CA . HIS A 1 173 ? -7.034 -2.489 14.389 1.00 92.62 173 HIS A CA 1
ATOM 1344 C C . HIS A 1 173 ? -8.538 -2.274 14.166 1.00 92.62 173 HIS A C 1
ATOM 1346 O O . HIS A 1 173 ? -9.246 -1.943 15.108 1.00 92.62 173 HIS A O 1
ATOM 1352 N N . CYS A 1 174 ? -9.034 -2.504 12.948 1.00 92.88 174 CYS A N 1
ATOM 1353 C CA . CYS A 1 174 ? -10.458 -2.455 12.619 1.00 92.88 174 CYS A CA 1
ATOM 1354 C C . CYS A 1 174 ? -11.236 -3.647 13.220 1.00 92.88 174 CYS A C 1
ATOM 1356 O O . CYS A 1 174 ? -10.691 -4.753 13.346 1.00 92.88 174 CYS A O 1
ATOM 1358 N N . ASP A 1 175 ? -12.509 -3.439 13.566 1.00 92.56 175 ASP A N 1
ATOM 1359 C CA . ASP A 1 175 ? -13.387 -4.455 14.159 1.00 92.56 175 ASP A CA 1
ATOM 1360 C C . ASP A 1 175 ? -13.663 -5.628 13.209 1.00 92.56 175 ASP A C 1
ATOM 1362 O O . ASP A 1 175 ? -13.949 -5.458 12.024 1.00 92.56 175 ASP A O 1
ATOM 1366 N N . GLU A 1 176 ? -13.595 -6.857 13.730 1.00 92.81 176 GLU A N 1
ATOM 1367 C CA . GLU A 1 176 ? -13.687 -8.062 12.894 1.00 92.81 176 GLU A CA 1
ATOM 1368 C C . GLU A 1 176 ? -15.096 -8.278 12.312 1.00 92.81 176 GLU A C 1
ATOM 1370 O O . GLU A 1 176 ? -15.219 -8.796 11.202 1.00 92.81 176 GLU A O 1
ATOM 1375 N N . ASP A 1 177 ? -16.144 -7.801 12.988 1.00 94.12 177 ASP A N 1
ATOM 1376 C CA . ASP A 1 177 ? -17.514 -7.810 12.460 1.00 94.12 177 ASP A CA 1
ATOM 1377 C C . ASP A 1 177 ? -17.672 -6.849 11.271 1.00 94.12 177 ASP A C 1
ATOM 1379 O O . ASP A 1 177 ? -18.329 -7.185 10.283 1.00 94.12 177 ASP A O 1
ATOM 1383 N N . TYR A 1 178 ? -17.009 -5.687 11.313 1.00 94.31 178 TYR A N 1
ATOM 1384 C CA . TYR A 1 178 ? -16.984 -4.739 10.197 1.00 94.31 178 TYR A CA 1
ATOM 1385 C C . TYR A 1 178 ? -16.231 -5.321 8.992 1.00 94.31 178 TYR A C 1
ATOM 1387 O O . TYR A 1 178 ? -16.725 -5.260 7.867 1.00 94.31 178 TYR A O 1
ATOM 1395 N N . LEU A 1 179 ? -15.079 -5.970 9.215 1.00 95.19 179 LEU A N 1
ATOM 1396 C CA . LEU A 1 179 ? -14.326 -6.659 8.155 1.00 95.19 179 LEU A CA 1
ATOM 1397 C C . LEU A 1 179 ? -15.142 -7.779 7.483 1.00 95.19 179 LEU A C 1
ATOM 1399 O O . LEU A 1 179 ? -15.037 -7.980 6.268 1.00 95.19 179 LEU A O 1
ATOM 1403 N N . GLN A 1 180 ? -15.971 -8.496 8.245 1.00 95.19 180 GLN A N 1
ATOM 1404 C CA . GLN A 1 180 ? -16.876 -9.510 7.701 1.00 95.19 180 GLN A CA 1
ATOM 1405 C C . GLN A 1 180 ? -18.000 -8.887 6.864 1.00 95.19 180 GLN A C 1
ATOM 1407 O O . GLN A 1 180 ? -18.213 -9.326 5.733 1.00 95.19 180 GLN A O 1
ATOM 1412 N N . GLN A 1 181 ? -18.667 -7.843 7.369 1.00 94.19 181 GLN A N 1
ATOM 1413 C CA . GLN A 1 181 ? -19.713 -7.112 6.635 1.00 94.19 181 GLN A CA 1
ATOM 1414 C C . GLN A 1 181 ? -19.178 -6.478 5.340 1.00 94.19 181 GLN A C 1
ATOM 1416 O O . GLN A 1 181 ? -19.847 -6.508 4.311 1.00 94.19 181 GLN A O 1
ATOM 1421 N N . ALA A 1 182 ? -17.937 -5.987 5.365 1.00 93.62 182 ALA A N 1
ATOM 1422 C CA . ALA A 1 182 ? -17.213 -5.448 4.215 1.00 93.62 182 ALA A CA 1
ATOM 1423 C C . ALA A 1 182 ? -16.724 -6.510 3.202 1.00 93.62 182 ALA A C 1
ATOM 1425 O O . ALA A 1 182 ? -16.032 -6.172 2.241 1.00 93.62 182 ALA A O 1
ATOM 1426 N N . GLY A 1 183 ? -17.005 -7.801 3.418 1.00 94.19 183 GLY A N 1
ATOM 1427 C CA . GLY A 1 183 ? -16.596 -8.890 2.522 1.00 94.19 183 GLY A CA 1
ATOM 1428 C C . GLY A 1 183 ? -15.106 -9.264 2.573 1.00 94.19 183 GLY A C 1
ATOM 1429 O O . GLY A 1 183 ? -14.667 -10.143 1.828 1.00 94.19 183 GLY A O 1
ATOM 1430 N N . LEU A 1 184 ? -14.316 -8.657 3.466 1.00 93.56 184 LEU A N 1
ATOM 1431 C CA . LEU A 1 184 ? -12.899 -8.993 3.673 1.00 93.56 184 LEU A CA 1
ATOM 1432 C C . LEU A 1 184 ? -12.725 -10.307 4.458 1.00 93.56 184 LEU A C 1
ATOM 1434 O O . LEU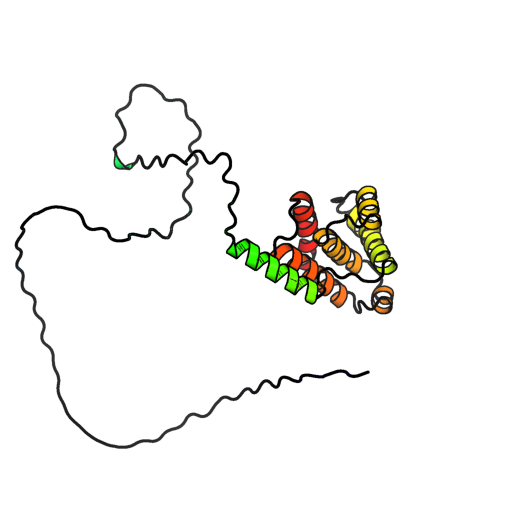 A 1 184 ? -11.711 -11.000 4.311 1.00 93.56 184 LEU A O 1
ATOM 1438 N N . GLY A 1 185 ? -13.738 -10.684 5.242 1.00 94.38 185 GLY A N 1
ATOM 1439 C CA . GLY A 1 185 ? -13.753 -11.887 6.070 1.00 94.38 185 GLY A CA 1
ATOM 1440 C C . GLY A 1 185 ? -13.004 -11.681 7.386 1.00 94.38 185 GLY A C 1
ATOM 1441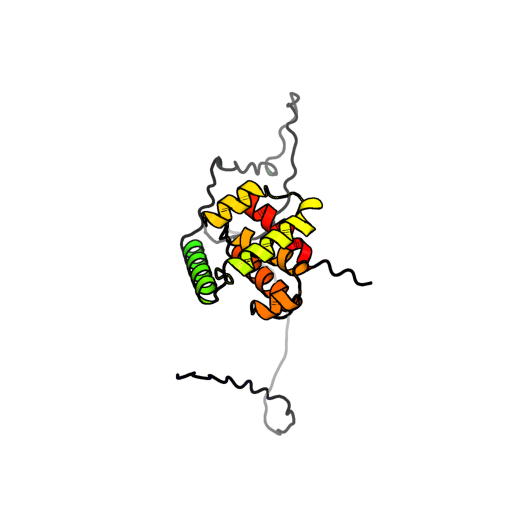 O O . GLY A 1 185 ? -13.040 -10.600 7.963 1.00 94.38 185 GLY A O 1
ATOM 1442 N N . SER A 1 186 ? -12.324 -12.721 7.878 1.00 95.06 186 SER A N 1
ATOM 1443 C CA . SER A 1 186 ? -11.583 -12.629 9.143 1.00 95.06 186 SER A CA 1
ATOM 1444 C C . SER A 1 186 ? -10.394 -11.668 9.062 1.00 95.06 186 SER A C 1
ATOM 1446 O O . SER A 1 186 ? -9.745 -11.533 8.019 1.00 95.06 186 SER A O 1
ATOM 1448 N N . ARG A 1 187 ? -10.016 -11.085 10.203 1.00 94.62 187 ARG A N 1
ATOM 1449 C CA . ARG A 1 187 ? -8.861 -10.185 10.344 1.00 94.62 187 ARG A CA 1
ATOM 1450 C C . ARG A 1 187 ? -7.577 -10.814 9.804 1.00 94.62 187 ARG A C 1
ATOM 1452 O O . ARG A 1 187 ? -6.778 -10.154 9.145 1.00 94.62 187 ARG A O 1
ATOM 1459 N N . ARG A 1 188 ? -7.390 -12.125 10.013 1.00 93.62 188 ARG A N 1
ATOM 1460 C CA . ARG A 1 188 ? -6.249 -12.872 9.449 1.00 93.62 188 ARG A CA 1
ATOM 1461 C C . ARG A 1 188 ? -6.271 -12.888 7.917 1.00 93.62 188 ARG A C 1
ATOM 1463 O O . ARG A 1 188 ? -5.216 -12.706 7.317 1.00 93.62 188 ARG A O 1
ATOM 1470 N N . ARG A 1 189 ? -7.436 -13.094 7.290 1.00 95.19 189 ARG A N 1
ATOM 1471 C CA . ARG A 1 189 ? -7.591 -13.099 5.825 1.00 95.19 189 ARG A CA 1
ATOM 1472 C C . ARG A 1 189 ? -7.322 -11.714 5.239 1.00 95.19 189 ARG A C 1
ATOM 1474 O O . ARG A 1 189 ? -6.504 -11.617 4.329 1.00 95.19 189 ARG A O 1
ATOM 1481 N N . ALA A 1 190 ? -7.940 -10.670 5.794 1.00 96.25 190 ALA A N 1
ATOM 1482 C CA . ALA A 1 190 ? -7.718 -9.281 5.383 1.00 96.25 190 ALA A CA 1
ATOM 1483 C C . ALA A 1 190 ? -6.227 -8.901 5.464 1.00 96.25 190 ALA A C 1
ATOM 1485 O O . ALA A 1 190 ? -5.657 -8.397 4.496 1.00 96.25 190 ALA A O 1
ATOM 1486 N N . LYS A 1 191 ? -5.567 -9.262 6.574 1.00 95.00 191 LYS A N 1
ATOM 1487 C CA . LYS A 1 191 ? -4.130 -9.047 6.779 1.00 95.00 191 LYS A CA 1
ATOM 1488 C C . LYS A 1 191 ? -3.278 -9.657 5.664 1.00 95.00 191 LYS A C 1
ATOM 1490 O O . LYS A 1 191 ? -2.441 -8.966 5.092 1.00 95.00 191 LYS A O 1
ATOM 1495 N N . TYR A 1 192 ? -3.462 -10.947 5.370 1.00 95.50 192 TYR A N 1
ATOM 1496 C CA . TYR A 1 192 ? -2.682 -11.617 4.322 1.00 95.50 192 TYR A CA 1
ATOM 1497 C C . TYR A 1 192 ? -3.009 -11.080 2.923 1.00 95.50 192 TYR A C 1
ATOM 1499 O O . TYR A 1 192 ? -2.099 -10.953 2.112 1.00 95.50 192 TYR A O 1
ATOM 1507 N N . LEU A 1 193 ? -4.267 -10.711 2.652 1.00 96.62 193 LEU A N 1
ATOM 1508 C CA . LEU A 1 193 ? -4.677 -10.118 1.376 1.00 96.62 193 LEU A CA 1
ATOM 1509 C C . LEU A 1 193 ? -3.920 -8.814 1.089 1.00 96.62 193 LEU A C 1
ATOM 1511 O O . LEU A 1 193 ? -3.275 -8.700 0.050 1.00 96.62 193 LEU A O 1
ATOM 1515 N N . PHE A 1 194 ? -3.978 -7.845 2.006 1.00 97.75 194 PHE A N 1
ATOM 1516 C CA . PHE A 1 194 ? -3.338 -6.543 1.806 1.00 97.75 194 PHE A CA 1
ATOM 1517 C C . PHE A 1 194 ? -1.806 -6.628 1.858 1.00 97.75 194 PHE A C 1
ATOM 1519 O O . PHE A 1 194 ? -1.141 -6.004 1.033 1.00 97.75 194 PHE A O 1
ATOM 1526 N N . TYR A 1 195 ? -1.241 -7.452 2.753 1.00 97.50 195 TYR A N 1
ATOM 1527 C CA . TYR A 1 195 ? 0.207 -7.677 2.800 1.00 97.50 195 TYR A CA 1
ATOM 1528 C C . TYR A 1 195 ? 0.738 -8.265 1.489 1.00 97.50 195 TYR A C 1
ATOM 1530 O O . TYR A 1 195 ? 1.698 -7.731 0.940 1.00 97.50 195 TYR A O 1
ATOM 1538 N N . ASN A 1 196 ? 0.123 -9.345 0.982 1.00 97.50 196 ASN A N 1
ATOM 1539 C CA . ASN A 1 196 ? 0.594 -9.999 -0.239 1.00 97.50 196 ASN A CA 1
ATOM 1540 C C . ASN A 1 196 ? 0.540 -9.014 -1.408 1.00 97.50 196 ASN A C 1
ATOM 1542 O O . ASN A 1 196 ? 1.553 -8.796 -2.056 1.00 97.50 196 ASN A O 1
ATOM 1546 N N . ARG A 1 197 ? -0.583 -8.302 -1.577 1.00 98.12 197 ARG A N 1
ATOM 1547 C CA . ARG A 1 197 ? -0.730 -7.279 -2.622 1.00 98.12 197 ARG A CA 1
ATOM 1548 C C . ARG A 1 197 ? 0.349 -6.199 -2.555 1.00 98.12 197 ARG A C 1
ATOM 1550 O O . ARG A 1 197 ? 0.952 -5.879 -3.572 1.00 98.12 197 ARG A O 1
ATOM 1557 N N . ALA A 1 198 ? 0.624 -5.653 -1.371 1.00 98.06 198 ALA A N 1
ATOM 1558 C CA . ALA A 1 198 ? 1.699 -4.679 -1.193 1.00 98.06 198 ALA A CA 1
ATOM 1559 C C . ALA A 1 198 ? 3.080 -5.278 -1.526 1.00 98.06 198 ALA A C 1
ATOM 1561 O O . ALA A 1 198 ? 3.882 -4.644 -2.211 1.00 98.06 198 ALA A O 1
ATOM 1562 N N . LYS A 1 199 ? 3.345 -6.517 -1.095 1.00 97.25 199 LYS A N 1
ATOM 1563 C CA . LYS A 1 199 ? 4.581 -7.240 -1.412 1.00 97.25 199 LYS A CA 1
ATOM 1564 C C . LYS A 1 199 ? 4.735 -7.474 -2.918 1.00 97.25 199 LYS A C 1
ATOM 1566 O O . LYS A 1 199 ? 5.816 -7.249 -3.443 1.00 97.25 199 LYS A O 1
ATOM 1571 N N . ASP A 1 200 ? 3.677 -7.854 -3.625 1.00 97.94 200 ASP A N 1
ATOM 1572 C CA . ASP A 1 200 ? 3.723 -8.119 -5.066 1.00 97.94 200 ASP A CA 1
ATOM 1573 C C . ASP A 1 200 ? 4.004 -6.838 -5.879 1.00 97.94 200 ASP A C 1
ATOM 1575 O O . ASP A 1 200 ? 4.782 -6.863 -6.838 1.00 97.94 200 ASP A O 1
ATOM 1579 N N . ILE A 1 201 ? 3.439 -5.698 -5.450 1.00 97.81 201 ILE A N 1
ATOM 1580 C CA . ILE A 1 201 ? 3.719 -4.356 -6.001 1.00 97.81 201 ILE A CA 1
ATOM 1581 C C . ILE A 1 201 ? 5.184 -3.952 -5.752 1.00 97.81 201 ILE A C 1
ATOM 1583 O O . ILE A 1 201 ? 5.836 -3.393 -6.639 1.00 97.81 201 ILE A O 1
ATOM 1587 N N . TYR A 1 202 ? 5.726 -4.257 -4.569 1.00 97.44 202 TYR A N 1
ATOM 1588 C CA . TYR A 1 202 ? 7.137 -4.030 -4.250 1.00 97.44 202 TYR A CA 1
ATOM 1589 C C . TYR A 1 202 ? 8.071 -4.929 -5.081 1.00 97.44 202 TYR A C 1
ATOM 1591 O O . TYR A 1 202 ? 9.008 -4.435 -5.705 1.00 97.44 202 TYR A O 1
ATOM 1599 N N . ASP 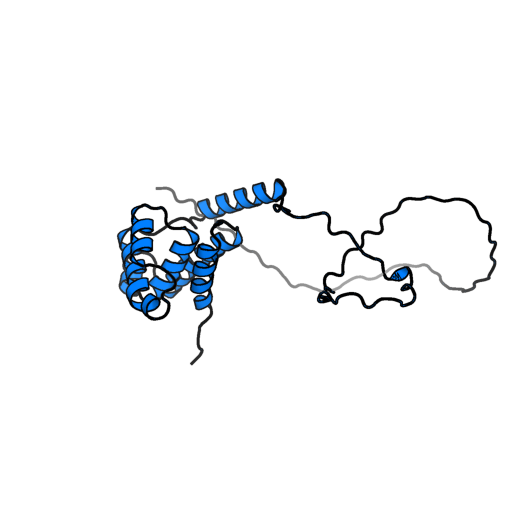A 1 203 ? 7.773 -6.227 -5.176 1.00 96.25 203 ASP A N 1
ATOM 1600 C CA . ASP A 1 203 ? 8.574 -7.247 -5.871 1.00 96.25 203 ASP A CA 1
ATOM 1601 C C . ASP A 1 203 ? 8.625 -7.077 -7.402 1.00 96.25 203 ASP A C 1
ATOM 1603 O O . ASP A 1 203 ? 9.371 -7.787 -8.085 1.00 96.25 203 ASP A O 1
ATOM 1607 N N . VAL A 1 204 ? 7.788 -6.220 -7.992 1.00 95.69 204 VAL A N 1
ATOM 1608 C CA . VAL A 1 204 ? 7.898 -5.824 -9.411 1.00 95.69 204 VAL A CA 1
ATOM 1609 C C . VAL A 1 204 ? 8.588 -4.466 -9.595 1.00 95.69 204 VAL A C 1
ATOM 1611 O O . VAL A 1 204 ? 8.908 -4.092 -10.722 1.00 95.69 204 VAL A O 1
ATOM 1614 N N . GLY A 1 205 ? 8.873 -3.750 -8.502 1.00 93.81 205 GLY A N 1
ATOM 1615 C CA . GLY A 1 205 ? 9.463 -2.414 -8.533 1.00 93.81 205 GLY A CA 1
ATOM 1616 C C . GLY A 1 205 ? 8.514 -1.362 -9.108 1.00 93.81 205 GLY A C 1
ATOM 1617 O O . GLY A 1 205 ? 8.960 -0.507 -9.864 1.00 93.81 205 GLY A O 1
ATOM 1618 N N . TYR A 1 206 ? 7.214 -1.453 -8.798 1.00 95.19 206 TYR A N 1
ATOM 1619 C CA . TYR A 1 206 ? 6.185 -0.562 -9.353 1.00 95.19 206 TYR A CA 1
ATOM 1620 C C . TYR A 1 206 ? 6.324 0.897 -8.887 1.00 95.19 206 TYR A C 1
ATOM 1622 O O . TYR A 1 206 ? 5.991 1.818 -9.625 1.00 95.19 206 TYR A O 1
ATOM 1630 N N . GLU A 1 207 ? 6.775 1.113 -7.648 1.00 96.06 207 GLU A N 1
ATOM 1631 C CA . GLU A 1 207 ? 6.888 2.444 -7.050 1.00 96.06 207 GLU A CA 1
ATOM 1632 C C . GLU A 1 207 ? 8.318 2.986 -7.172 1.00 96.06 207 GLU A C 1
ATOM 1634 O O . GLU A 1 207 ? 9.265 2.408 -6.637 1.00 96.06 207 GLU A O 1
ATOM 1639 N N . GLU A 1 208 ? 8.470 4.132 -7.836 1.00 93.75 208 GLU A N 1
ATOM 1640 C CA . GLU A 1 208 ? 9.770 4.782 -8.047 1.00 93.75 208 GLU A CA 1
ATOM 1641 C C . GLU A 1 208 ? 10.176 5.699 -6.879 1.00 93.75 208 GLU A C 1
ATOM 1643 O O . GLU A 1 208 ? 11.368 5.928 -6.630 1.00 93.75 208 GLU A O 1
ATOM 1648 N N . LYS A 1 209 ? 9.201 6.244 -6.134 1.00 96.62 209 LYS A N 1
ATOM 1649 C CA . LYS A 1 209 ? 9.455 7.205 -5.054 1.00 96.62 209 LYS A CA 1
ATOM 1650 C C . LYS A 1 209 ? 10.080 6.494 -3.851 1.00 96.62 209 LYS A C 1
ATOM 1652 O O . LYS A 1 209 ? 9.390 5.912 -3.018 1.00 96.62 209 LYS A O 1
ATOM 1657 N N . ARG A 1 210 ? 11.405 6.605 -3.704 1.00 96.19 210 ARG A N 1
ATOM 1658 C CA . ARG A 1 210 ? 12.185 5.953 -2.627 1.00 96.19 210 ARG A CA 1
ATOM 1659 C C . ARG A 1 210 ? 11.606 6.146 -1.219 1.00 96.19 210 ARG A C 1
ATOM 1661 O O . ARG A 1 210 ? 11.599 5.195 -0.448 1.00 96.19 210 ARG A O 1
ATOM 1668 N N . LEU A 1 211 ? 11.115 7.344 -0.889 1.00 96.75 211 LEU A N 1
ATOM 1669 C CA . LEU A 1 211 ? 10.502 7.622 0.417 1.00 96.75 211 LEU A CA 1
ATOM 1670 C C . LEU A 1 211 ? 9.251 6.759 0.651 1.00 96.75 211 LEU A C 1
ATOM 1672 O O . LEU A 1 211 ? 9.139 6.118 1.691 1.00 96.75 211 LEU A O 1
ATOM 1676 N N . VAL A 1 212 ? 8.380 6.672 -0.357 1.00 97.75 212 VAL A N 1
ATOM 1677 C CA . VAL A 1 212 ? 7.151 5.867 -0.347 1.00 97.75 212 VAL A CA 1
ATOM 1678 C C . VAL A 1 212 ? 7.474 4.378 -0.228 1.00 97.75 212 VAL A C 1
ATOM 1680 O O . VAL A 1 212 ? 6.838 3.670 0.551 1.00 97.75 212 VAL A O 1
ATOM 1683 N N . VAL A 1 213 ? 8.505 3.903 -0.935 1.00 98.12 213 VAL A N 1
ATOM 1684 C CA . VAL A 1 213 ? 9.005 2.523 -0.807 1.00 98.12 213 VAL A CA 1
ATOM 1685 C C . VAL A 1 213 ? 9.481 2.241 0.622 1.00 98.12 213 VAL A C 1
ATOM 1687 O O . VAL A 1 213 ? 9.081 1.235 1.202 1.00 98.12 213 VAL A O 1
ATOM 1690 N N . ILE A 1 214 ? 10.276 3.133 1.223 1.00 98.06 214 ILE A N 1
ATOM 1691 C CA . ILE A 1 214 ? 10.778 2.980 2.600 1.00 98.06 214 ILE A CA 1
ATOM 1692 C C . ILE A 1 214 ? 9.627 2.986 3.617 1.00 98.06 214 ILE A C 1
ATOM 1694 O O . ILE A 1 214 ? 9.575 2.107 4.475 1.00 98.06 214 ILE A O 1
ATOM 1698 N N . GLN A 1 215 ? 8.684 3.926 3.500 1.00 97.81 215 GLN A N 1
ATOM 1699 C CA . GLN A 1 215 ? 7.481 3.994 4.340 1.00 97.81 215 GLN A CA 1
ATOM 1700 C C . GLN A 1 215 ? 6.667 2.697 4.241 1.00 97.81 215 GLN A C 1
ATOM 1702 O O . GLN A 1 215 ? 6.317 2.100 5.257 1.00 97.81 215 GLN A O 1
ATOM 1707 N N . SER A 1 216 ? 6.438 2.205 3.023 1.00 98.12 216 SER A N 1
ATOM 1708 C CA . SER A 1 216 ? 5.673 0.977 2.783 1.00 98.12 216 SER A CA 1
ATOM 1709 C C . SER A 1 216 ? 6.377 -0.262 3.341 1.00 98.12 216 SER A C 1
ATOM 1711 O O . SER A 1 216 ? 5.746 -1.073 4.014 1.00 98.12 216 SER A O 1
ATOM 1713 N N . LEU A 1 217 ? 7.692 -0.398 3.134 1.00 97.12 217 LEU A N 1
ATOM 1714 C CA . LEU A 1 217 ? 8.489 -1.491 3.704 1.00 97.12 217 LEU A CA 1
ATOM 1715 C C . LEU A 1 217 ? 8.514 -1.460 5.235 1.00 97.12 217 LEU A C 1
ATOM 1717 O O . LEU A 1 217 ? 8.423 -2.514 5.867 1.00 97.12 217 LEU A O 1
ATOM 1721 N N . PHE A 1 218 ? 8.589 -0.269 5.838 1.00 96.81 218 PHE A N 1
ATOM 1722 C CA . PHE A 1 218 ? 8.478 -0.114 7.286 1.00 96.81 218 PHE A CA 1
ATOM 1723 C C . PHE A 1 218 ? 7.146 -0.675 7.793 1.00 96.81 218 PHE A C 1
ATOM 1725 O O . PHE A 1 218 ? 7.158 -1.481 8.724 1.00 96.81 218 PHE A O 1
ATOM 1732 N N . LEU A 1 219 ? 6.020 -0.344 7.149 1.00 96.69 219 LEU A N 1
ATOM 1733 C CA . LEU A 1 219 ? 4.719 -0.928 7.489 1.00 96.69 219 LEU A CA 1
ATOM 1734 C C . LEU A 1 219 ? 4.726 -2.456 7.309 1.00 96.69 219 LEU A C 1
ATOM 1736 O O . LEU A 1 219 ? 4.378 -3.178 8.240 1.00 96.69 219 LEU A O 1
ATOM 1740 N N . LEU A 1 220 ? 5.194 -2.977 6.168 1.00 95.75 220 LEU A N 1
ATOM 1741 C CA . LEU A 1 220 ? 5.212 -4.423 5.892 1.00 95.75 220 LEU A CA 1
ATOM 1742 C C . LEU A 1 220 ? 6.069 -5.235 6.880 1.00 95.75 220 LEU A C 1
ATOM 1744 O O . LEU A 1 220 ? 5.748 -6.398 7.141 1.00 95.75 220 LEU A O 1
ATOM 1748 N N . SER A 1 221 ? 7.091 -4.630 7.498 1.00 94.62 221 SER A N 1
ATOM 1749 C CA . SER A 1 221 ? 7.921 -5.278 8.529 1.00 94.62 221 SER A CA 1
ATOM 1750 C C . SER A 1 221 ? 7.130 -5.768 9.756 1.00 94.62 221 SER A C 1
ATOM 1752 O O . SER A 1 221 ? 7.567 -6.676 10.465 1.00 94.62 221 SER A O 1
ATOM 1754 N N . PHE A 1 222 ? 5.928 -5.233 9.998 1.00 91.69 222 PHE A N 1
ATOM 1755 C CA . PHE A 1 222 ? 5.079 -5.645 11.117 1.00 91.69 222 PHE A CA 1
ATOM 1756 C C . PHE A 1 222 ? 4.367 -6.994 10.899 1.00 91.69 222 PHE A C 1
ATOM 1758 O O . PHE A 1 222 ? 3.799 -7.524 11.856 1.00 91.69 222 PHE A O 1
ATOM 1765 N N . LEU A 1 223 ? 4.410 -7.605 9.701 1.00 85.31 223 LEU A N 1
ATOM 1766 C CA . LEU A 1 223 ? 3.756 -8.904 9.463 1.00 85.31 223 LEU A CA 1
ATOM 1767 C C . LEU A 1 223 ? 4.297 -10.009 10.381 1.00 85.31 223 LEU A C 1
ATOM 1769 O O . LEU A 1 223 ? 3.515 -10.814 10.905 1.00 85.31 223 LEU A O 1
ATOM 1773 N N . GLU A 1 224 ? 5.620 -10.058 10.535 1.00 65.50 224 GLU A N 1
ATOM 1774 C CA . GLU A 1 224 ? 6.344 -11.152 11.190 1.00 65.50 224 GLU A CA 1
ATOM 1775 C C . GLU A 1 224 ? 6.343 -11.054 12.716 1.00 65.50 224 GLU A C 1
ATOM 1777 O O . GLU A 1 224 ? 6.708 -12.012 13.396 1.00 65.50 224 GLU A O 1
ATOM 1782 N N . ARG A 1 225 ? 5.860 -9.943 13.291 1.00 60.56 225 ARG A N 1
ATOM 1783 C CA . ARG A 1 225 ? 5.814 -9.738 14.745 1.00 60.56 225 ARG A CA 1
ATOM 1784 C C . ARG A 1 225 ? 4.665 -10.508 15.413 1.00 60.56 225 ARG A C 1
ATOM 1786 O O . ARG A 1 225 ? 3.844 -9.944 16.132 1.00 60.56 225 ARG A O 1
ATOM 1793 N N . ARG A 1 226 ? 4.649 -11.834 15.254 1.00 61.19 226 ARG A N 1
ATOM 1794 C CA . ARG A 1 226 ? 4.047 -12.721 16.253 1.00 61.19 226 ARG A CA 1
ATOM 1795 C C . ARG A 1 226 ? 5.040 -12.865 17.401 1.00 61.19 226 ARG A C 1
ATOM 1797 O O . ARG A 1 226 ? 5.963 -13.668 17.323 1.00 61.19 226 ARG A O 1
ATOM 1804 N N . ARG A 1 227 ? 4.827 -12.126 18.492 1.00 52.03 227 ARG A N 1
ATOM 1805 C CA . ARG A 1 227 ? 5.318 -12.613 19.785 1.00 52.03 227 ARG A CA 1
ATOM 1806 C C . ARG A 1 227 ? 4.552 -13.901 20.073 1.00 52.03 227 ARG A C 1
ATOM 1808 O O . ARG A 1 227 ? 3.334 -13.856 20.226 1.00 52.03 227 ARG A O 1
ATOM 1815 N N . ALA A 1 228 ? 5.257 -15.028 20.092 1.00 42.97 228 ALA A N 1
ATOM 1816 C CA . ALA A 1 228 ? 4.816 -16.134 20.921 1.00 42.97 228 ALA A CA 1
ATOM 1817 C C . ALA A 1 228 ? 4.821 -15.617 22.368 1.00 42.97 228 ALA A C 1
ATOM 1819 O O . ALA A 1 228 ? 5.803 -15.005 22.796 1.00 42.97 228 ALA A O 1
ATOM 1820 N N . VAL A 1 229 ? 3.687 -15.784 23.042 1.00 40.84 229 VAL A N 1
ATOM 1821 C CA . VAL A 1 229 ? 3.538 -15.647 24.494 1.00 40.84 229 VAL A CA 1
ATOM 1822 C C . VAL A 1 229 ? 3.498 -17.063 25.044 1.00 40.84 229 VAL A C 1
ATOM 1824 O O . VAL A 1 229 ? 2.806 -17.880 24.393 1.00 40.84 229 VAL A O 1
#

Organism: NCBI:txid41688

Secondary structure (DSSP, 8-state):
--------------------------------------------------------------------PPPS--PPPPGGG---------TT------HHHHHHHHHHHHHHHHTTTT----HHHHHHHHHHHHHHTTTT---S-HHHHHHHHHTT-S-HHHHHHHHHHHHHHS-HHHHHHTT--SHHHHHHHHHHHHHHHHHTT----HHHHHHHHHHHGGGG-----

Sequence (229 aa):
MAASKILVNFRLNGSGNSESNPRQQQEGTSPAESQSPTALPQQSSSRPDDEASVFLGESTAIRYLSEASPPAAGPSPPPSLRFLHSVPNAIKATSIIPPWEVERRQAKIELLRAEGVFSYPDKPVVKELLKSYFQWFHPCFSILDELDTWNQYEDGTISHLLLQAMLFIGCLHCDEDYLQQAGLGSRRRAKYLFYNRAKDIYDVGYEEKRLVVIQSLFLLSFLERRRAV

Radius of gyration: 32.88 Å; chains: 1; bounding box: 87×82×57 Å